Protein AF-A0A2L0EJ81-F1 (afdb_monomer_lite)

Secondary structure (DSSP, 8-state):
----PPPPP-PPPP---PPP------------------HHHHHHHHHHHHHHHHHHHHHHHHHHHHHHHSPPPPPPPHHHHHHHHHHTS---SPP-EEEE-TTS-EEEE-HHHHHHHHHHHTT-HHHHHHHHHHHT--SHHHHHHHHHHHHHHSS-SSGGGHHHHHHHHHHHHHHHTTS-TTSHHHHHHHHHHHHHHHHHS--SSPPTTSPPPPHHHHHTHHHHHHHHHHHHHHHHHHHHHHHHHHHHHHHHHHHHHHHHHHHHHHH--

Sequence (269 aa):
MSSREPSGEPASRPSEPADAPASVSGRGAAPGPAARRGPRARTLAALVALTLSLGAVAGVAAQRYIAVHLRAPPKVPACVRGARVTLRKPVTASGSEPRQTVSGETVYLTPGEDLAVACAFQVDERLARHLAGALAEHEPARRAARLLEIVRDHIPADPAHDRTAAAAYMMAAAAMRPLPVEVPGVSAAAEELEQRHACRFGTRRVCPTRPPPPPIVWIAGVPAALSALSLVWIGLAAGAARYGRWRASRRRRSRGALEDRGARAARLS

pLDDT: mean 86.4, std 14.86, range [45.34, 98.38]

Structure (mmCIF, N/CA/C/O backbone):
data_AF-A0A2L0EJ81-F1
#
_entry.id   AF-A0A2L0EJ81-F1
#
loop_
_atom_site.group_PDB
_atom_site.id
_atom_site.type_symbol
_atom_site.label_atom_id
_atom_site.label_alt_id
_atom_site.label_comp_id
_atom_site.label_asym_id
_atom_site.label_entity_id
_atom_site.label_seq_id
_atom_site.pdbx_PDB_ins_code
_atom_site.Cartn_x
_atom_site.Cartn_y
_atom_site.Cartn_z
_atom_site.occupancy
_atom_site.B_iso_or_equiv
_atom_site.auth_seq_id
_atom_site.auth_comp_id
_atom_site.auth_asym_id
_atom_site.auth_atom_id
_atom_site.pdbx_PDB_model_num
ATOM 1 N N . MET A 1 1 ? -42.172 -10.226 -6.022 1.00 47.94 1 MET A N 1
ATOM 2 C CA . MET A 1 1 ? -41.635 -11.244 -6.947 1.00 47.94 1 MET A CA 1
ATOM 3 C C . MET A 1 1 ? -41.680 -10.645 -8.339 1.00 47.94 1 MET A C 1
ATOM 5 O O . MET A 1 1 ? -42.762 -10.480 -8.877 1.00 47.94 1 MET A O 1
ATOM 9 N N . SER A 1 2 ? -40.540 -10.168 -8.835 1.00 54.00 2 SER A N 1
ATOM 10 C CA . SER A 1 2 ? -40.429 -9.520 -10.143 1.00 54.00 2 SER A CA 1
ATOM 11 C C . SER A 1 2 ? -39.191 -10.090 -10.814 1.00 54.00 2 SER A C 1
ATOM 13 O O . SER A 1 2 ? -38.061 -9.783 -10.433 1.00 54.00 2 SER A O 1
ATOM 15 N N . SER A 1 3 ? -39.446 -11.030 -11.715 1.00 54.00 3 SER A N 1
ATOM 16 C CA . SER A 1 3 ? -38.463 -11.712 -12.538 1.00 54.00 3 SER A CA 1
ATOM 17 C C . SER A 1 3 ? -37.883 -10.711 -13.530 1.00 54.00 3 SER A C 1
ATOM 19 O O . SER A 1 3 ? -38.589 -10.237 -14.417 1.00 54.00 3 SER A O 1
ATOM 21 N N . ARG A 1 4 ? -36.603 -10.371 -13.377 1.00 50.78 4 ARG A N 1
ATOM 22 C CA . ARG A 1 4 ? -35.824 -9.749 -14.448 1.00 50.78 4 ARG A CA 1
ATOM 23 C C . ARG A 1 4 ? -34.801 -10.756 -14.935 1.00 50.78 4 ARG A C 1
ATOM 25 O O . ARG A 1 4 ? -33.904 -11.151 -14.196 1.00 50.78 4 ARG A O 1
ATOM 32 N N . GLU A 1 5 ? -35.024 -11.178 -16.170 1.00 55.81 5 GLU A N 1
ATOM 33 C CA . GLU A 1 5 ? -34.139 -12.015 -16.963 1.00 55.81 5 GLU A CA 1
ATOM 34 C C . GLU A 1 5 ? -32.764 -11.357 -17.186 1.00 55.81 5 GLU A C 1
ATOM 36 O O . GLU A 1 5 ? -32.640 -10.126 -17.116 1.00 55.81 5 GLU A O 1
ATOM 41 N N . PRO A 1 6 ? -31.724 -12.167 -17.455 1.00 60.91 6 PRO A N 1
ATOM 42 C CA . PRO A 1 6 ? -30.359 -11.703 -17.638 1.00 60.91 6 PRO A CA 1
ATOM 43 C C . PRO A 1 6 ? -30.180 -11.122 -19.043 1.00 60.91 6 PRO A C 1
ATOM 45 O O . PRO A 1 6 ? -30.389 -11.794 -20.051 1.00 60.91 6 PRO A O 1
ATOM 48 N N . SER A 1 7 ? -29.769 -9.856 -19.103 1.00 62.81 7 SER A N 1
ATOM 49 C CA . SER A 1 7 ? -29.423 -9.181 -20.351 1.00 62.81 7 SER A CA 1
ATOM 50 C C . SER A 1 7 ? -28.134 -9.773 -20.918 1.00 62.81 7 SER A C 1
ATOM 52 O O . SER A 1 7 ? -27.107 -9.800 -20.242 1.00 62.81 7 SER A O 1
ATOM 54 N N . GLY A 1 8 ? -28.236 -10.235 -22.163 1.00 54.38 8 GLY A N 1
ATOM 55 C CA . GLY A 1 8 ? -27.242 -11.009 -22.891 1.00 54.38 8 GLY A CA 1
ATOM 56 C C . GLY A 1 8 ? -25.852 -10.383 -22.993 1.00 54.38 8 GLY A C 1
ATOM 57 O O . GLY A 1 8 ? -25.668 -9.188 -23.222 1.00 54.38 8 GLY A O 1
ATOM 58 N N . GLU A 1 9 ? -24.888 -11.281 -22.861 1.00 59.81 9 GLU A N 1
ATOM 59 C CA . GLU A 1 9 ? -23.470 -11.152 -23.153 1.00 59.81 9 GLU A CA 1
ATOM 60 C C . GLU A 1 9 ? -23.253 -10.937 -24.665 1.00 59.81 9 GLU A C 1
ATOM 62 O O . GLU A 1 9 ? -23.763 -11.722 -25.471 1.00 59.81 9 GLU A O 1
ATOM 67 N N . PRO A 1 10 ? -22.531 -9.891 -25.108 1.00 60.19 10 PRO A N 1
ATOM 68 C CA . PRO A 1 10 ? -22.206 -9.752 -26.518 1.00 60.19 10 PRO A CA 1
ATOM 69 C C . PRO A 1 10 ? -21.140 -10.780 -26.910 1.00 60.19 10 PRO A C 1
ATOM 71 O O . PRO A 1 10 ? -19.983 -10.711 -26.491 1.00 60.19 10 PRO A O 1
ATOM 74 N N . ALA A 1 11 ? -21.560 -11.726 -27.751 1.00 55.41 11 ALA A N 1
ATOM 75 C CA . ALA A 1 11 ? -20.711 -12.702 -28.412 1.00 55.41 11 ALA A CA 1
ATOM 76 C C . ALA A 1 11 ? -19.516 -12.028 -29.105 1.00 55.41 11 ALA A C 1
ATOM 78 O O . ALA A 1 11 ? -19.650 -11.074 -29.877 1.00 55.41 11 ALA A O 1
ATOM 79 N N . SER A 1 12 ? -18.335 -12.569 -28.821 1.00 51.81 12 SER A N 1
ATOM 80 C CA . SER A 1 12 ? -17.076 -12.196 -29.453 1.00 51.81 12 SER A CA 1
ATOM 81 C C . SER A 1 12 ? -17.144 -12.523 -30.945 1.00 51.81 12 SER A C 1
ATOM 83 O O . SER A 1 12 ? -17.301 -13.683 -31.323 1.00 51.81 12 SER A O 1
ATOM 85 N N . ARG A 1 13 ? -17.042 -11.501 -31.802 1.00 49.47 13 ARG A N 1
ATOM 86 C CA . ARG A 1 13 ? -16.907 -11.693 -33.251 1.00 49.47 13 ARG A CA 1
ATOM 87 C C . ARG A 1 13 ? -15.576 -12.397 -33.550 1.00 49.47 13 ARG A C 1
ATOM 89 O O . ARG A 1 13 ? -14.542 -11.910 -33.091 1.00 49.47 13 ARG A O 1
ATOM 96 N N . PRO A 1 14 ? -15.572 -13.486 -34.335 1.00 56.91 14 PRO A N 1
ATOM 97 C CA . PRO A 1 14 ? -14.358 -14.015 -34.936 1.00 56.91 14 PRO A CA 1
ATOM 98 C C . PRO A 1 14 ? -13.812 -12.979 -35.920 1.00 56.91 14 PRO A C 1
ATOM 100 O O . PRO A 1 14 ? -14.522 -12.543 -36.825 1.00 56.91 14 PRO A O 1
ATOM 103 N N . SER A 1 15 ? -12.567 -12.559 -35.724 1.00 59.00 15 SER A N 1
ATOM 104 C CA . SER A 1 15 ? -11.857 -11.721 -36.685 1.00 59.00 15 SER A CA 1
ATOM 105 C C . SER A 1 15 ? -11.614 -12.523 -37.962 1.00 59.00 15 SER A C 1
ATOM 107 O O . SER A 1 15 ? -10.831 -13.470 -37.975 1.00 59.00 15 SER A O 1
ATOM 109 N N . GLU A 1 16 ? -12.325 -12.137 -39.012 1.00 54.28 16 GLU A N 1
ATOM 110 C CA . GLU A 1 16 ? -12.173 -12.599 -40.386 1.00 54.28 16 GLU A CA 1
ATOM 111 C C . GLU A 1 16 ? -10.734 -12.329 -40.876 1.00 54.28 16 GLU A C 1
ATOM 113 O O . GLU A 1 16 ? -10.218 -11.220 -40.680 1.00 54.28 16 GLU A O 1
ATOM 118 N N . PRO A 1 17 ? -10.038 -13.321 -41.460 1.00 54.00 17 PRO A N 1
ATOM 119 C CA . PRO A 1 17 ? -8.718 -13.113 -42.033 1.00 54.00 17 PRO A CA 1
ATOM 120 C C . PRO A 1 17 ? -8.862 -12.285 -43.312 1.00 54.00 17 PRO A C 1
ATOM 122 O O . PRO A 1 17 ? -9.394 -12.756 -44.309 1.00 54.00 17 PRO A O 1
ATOM 125 N N . ALA A 1 18 ? -8.392 -11.039 -43.265 1.00 55.75 18 ALA A N 1
ATOM 126 C CA . ALA A 1 18 ? -8.358 -10.166 -44.425 1.00 55.75 18 ALA A CA 1
ATOM 127 C C . ALA A 1 18 ? -7.520 -10.794 -45.548 1.00 55.75 18 ALA A C 1
ATOM 129 O O . ALA A 1 18 ? -6.336 -11.099 -45.367 1.00 55.75 18 ALA A O 1
ATOM 130 N N . ASP A 1 19 ? -8.170 -10.947 -46.697 1.00 47.69 19 ASP A N 1
ATOM 131 C CA . ASP A 1 19 ? -7.600 -11.381 -47.958 1.00 47.69 19 ASP A CA 1
ATOM 132 C C . ASP A 1 19 ? -6.319 -10.622 -48.310 1.00 47.69 19 ASP A C 1
ATOM 134 O O . ASP A 1 19 ? -6.227 -9.390 -48.279 1.00 47.69 19 ASP A O 1
ATOM 138 N N . ALA A 1 20 ? -5.315 -11.410 -48.674 1.00 51.41 20 ALA A N 1
ATOM 139 C CA . ALA A 1 20 ? -4.037 -10.950 -49.166 1.00 51.41 20 ALA A CA 1
ATOM 140 C C . ALA A 1 20 ? -4.178 -10.391 -50.594 1.00 51.41 20 ALA A C 1
ATOM 142 O O . ALA A 1 20 ? -4.553 -11.136 -51.502 1.00 51.41 20 ALA A O 1
ATOM 143 N N . PRO A 1 21 ? -3.769 -9.140 -50.871 1.00 55.12 21 PRO A N 1
ATOM 144 C CA . PRO A 1 21 ? -3.442 -8.759 -52.231 1.00 55.12 21 PRO A CA 1
ATOM 145 C C . PRO A 1 21 ? -2.089 -9.373 -52.604 1.00 55.12 21 PRO A C 1
ATOM 147 O O . PRO A 1 21 ? -1.020 -8.926 -52.176 1.00 55.12 21 PRO A O 1
ATOM 150 N N . ALA A 1 22 ? -2.152 -10.401 -53.448 1.00 52.94 22 ALA A N 1
ATOM 151 C CA . ALA A 1 22 ? -1.033 -10.866 -54.246 1.00 52.94 22 ALA A CA 1
ATOM 152 C C . ALA A 1 22 ? -0.522 -9.707 -55.121 1.00 52.94 22 ALA A C 1
ATOM 154 O O . ALA A 1 22 ? -1.088 -9.399 -56.166 1.00 52.94 22 ALA A O 1
ATOM 155 N N . SER A 1 23 ? 0.569 -9.063 -54.701 1.00 47.00 23 SER A N 1
ATOM 156 C CA . SER A 1 23 ? 1.394 -8.242 -55.587 1.00 47.00 23 SER A CA 1
ATOM 157 C C . SER A 1 23 ? 2.781 -8.863 -55.687 1.00 47.00 23 SER A C 1
ATOM 159 O O . SER A 1 23 ? 3.718 -8.586 -54.941 1.00 47.00 23 SER A O 1
ATOM 161 N N . VAL A 1 24 ? 2.879 -9.777 -56.649 1.00 52.03 24 VAL A N 1
ATOM 162 C CA . VAL A 1 24 ? 4.135 -10.243 -57.220 1.00 52.03 24 VAL A CA 1
ATOM 163 C C . VAL A 1 24 ? 4.773 -9.043 -57.914 1.00 52.03 24 VAL A C 1
ATOM 165 O O . VAL A 1 24 ? 4.412 -8.669 -59.025 1.00 52.03 24 VAL A O 1
ATOM 168 N N . SER A 1 25 ? 5.724 -8.406 -57.241 1.00 47.88 25 SER A N 1
ATOM 169 C CA . SER A 1 25 ? 6.690 -7.526 -57.888 1.00 47.88 25 SER A CA 1
ATOM 170 C C . SER A 1 25 ? 8.068 -7.874 -57.352 1.00 47.88 25 SER A C 1
ATOM 172 O O . SER A 1 25 ? 8.577 -7.301 -56.389 1.00 47.88 25 SER A O 1
ATOM 174 N N . GLY A 1 26 ? 8.646 -8.899 -57.978 1.00 51.94 26 GLY A N 1
ATOM 175 C CA . GLY A 1 26 ? 10.034 -9.284 -57.811 1.00 51.94 26 GLY A CA 1
ATOM 176 C C . GLY A 1 26 ? 10.951 -8.152 -58.259 1.00 51.94 26 GLY A C 1
ATOM 177 O O . GLY A 1 26 ? 11.383 -8.099 -59.404 1.00 51.94 26 GLY A O 1
ATOM 178 N N . ARG A 1 27 ? 11.297 -7.261 -57.333 1.00 46.75 27 ARG A N 1
ATOM 179 C CA . ARG A 1 27 ? 12.614 -6.631 -57.342 1.00 46.75 27 ARG A CA 1
ATOM 180 C C . ARG A 1 27 ? 13.481 -7.469 -56.434 1.00 46.75 27 ARG A C 1
ATOM 182 O O . ARG A 1 27 ? 13.374 -7.373 -55.215 1.00 46.75 27 ARG A O 1
ATOM 189 N N . GLY A 1 28 ? 14.310 -8.308 -57.051 1.00 45.34 28 GLY A N 1
ATOM 190 C CA . GLY A 1 28 ? 15.422 -8.947 -56.371 1.00 45.34 28 GLY A CA 1
ATOM 191 C C . GLY A 1 28 ? 16.202 -7.869 -55.634 1.00 45.34 28 GLY A C 1
ATOM 192 O O . GLY A 1 28 ? 16.904 -7.065 -56.249 1.00 45.34 28 GLY A O 1
ATOM 193 N N . ALA A 1 29 ? 16.023 -7.817 -54.316 1.00 46.00 29 ALA A N 1
ATOM 194 C CA . ALA A 1 29 ? 16.926 -7.115 -53.438 1.00 46.00 29 ALA A CA 1
ATOM 195 C C . ALA A 1 29 ? 18.253 -7.850 -53.589 1.00 46.00 29 ALA A C 1
ATOM 197 O O . ALA A 1 29 ? 18.467 -8.899 -52.981 1.00 46.00 29 ALA A O 1
ATOM 198 N N . ALA A 1 30 ? 19.102 -7.335 -54.482 1.00 47.28 30 ALA A N 1
ATOM 199 C CA . ALA A 1 30 ? 20.495 -7.720 -54.551 1.00 47.28 30 ALA A CA 1
ATOM 200 C C . ALA A 1 30 ? 21.000 -7.777 -53.103 1.00 47.28 30 ALA A C 1
ATOM 202 O O . ALA A 1 30 ? 20.753 -6.811 -52.368 1.00 47.28 30 ALA A O 1
ATOM 203 N N . PRO A 1 31 ? 21.606 -8.892 -52.654 1.00 47.78 31 PRO A N 1
ATOM 204 C CA . PRO A 1 31 ? 22.123 -8.991 -51.302 1.00 47.78 31 PRO A CA 1
ATOM 205 C C . PRO A 1 31 ? 23.084 -7.823 -51.124 1.00 47.78 31 PRO A C 1
ATOM 207 O O . PRO A 1 31 ? 24.170 -7.798 -51.706 1.00 47.78 31 PRO A O 1
ATOM 210 N N . GLY A 1 32 ? 22.626 -6.802 -50.390 1.00 46.12 32 GLY A N 1
ATOM 211 C CA . GLY A 1 32 ? 23.436 -5.638 -50.076 1.00 46.12 32 GLY A CA 1
ATOM 212 C C . GLY A 1 32 ? 24.750 -6.155 -49.508 1.00 46.12 32 GLY A C 1
ATOM 213 O O . GLY A 1 32 ? 24.719 -7.176 -48.811 1.00 46.12 32 GLY A O 1
ATOM 214 N N . PRO A 1 33 ? 25.892 -5.527 -49.841 1.00 45.44 33 PRO A N 1
ATOM 215 C CA . PRO A 1 33 ? 27.205 -6.044 -49.493 1.00 45.44 33 PRO A CA 1
ATOM 216 C C . PRO A 1 33 ? 27.165 -6.438 -48.027 1.00 45.44 33 PRO A C 1
ATOM 218 O O . PRO A 1 33 ? 26.944 -5.582 -47.167 1.00 45.44 33 PRO A O 1
ATOM 221 N N . ALA A 1 34 ? 27.274 -7.744 -47.765 1.00 48.72 34 ALA A N 1
ATOM 222 C CA . ALA A 1 34 ? 27.337 -8.289 -46.427 1.00 48.72 34 ALA A CA 1
ATOM 223 C C . ALA A 1 34 ? 28.604 -7.697 -45.824 1.00 48.72 34 ALA A C 1
ATOM 225 O O . ALA A 1 34 ? 29.699 -8.232 -45.997 1.00 48.72 34 ALA A O 1
ATOM 226 N N . ALA A 1 35 ? 28.464 -6.511 -45.226 1.00 53.66 35 ALA A N 1
ATOM 227 C CA . ALA A 1 35 ? 29.544 -5.773 -44.624 1.00 53.66 35 ALA A CA 1
ATOM 228 C C . ALA A 1 35 ? 30.102 -6.727 -43.587 1.00 53.66 35 ALA A C 1
ATOM 230 O O . ALA A 1 35 ? 29.445 -6.994 -42.576 1.00 53.66 35 ALA A O 1
ATOM 231 N N . ARG A 1 36 ? 31.251 -7.337 -43.906 1.00 56.88 36 ARG A N 1
ATOM 232 C CA . ARG A 1 36 ? 31.940 -8.282 -43.038 1.00 56.88 36 ARG A CA 1
ATOM 233 C C . ARG A 1 36 ? 32.152 -7.538 -41.731 1.00 56.88 36 ARG A C 1
ATOM 235 O O . ARG A 1 36 ? 33.054 -6.713 -41.621 1.00 56.88 36 ARG A O 1
ATOM 242 N N . ARG A 1 37 ? 31.257 -7.764 -40.765 1.00 58.12 37 ARG A N 1
ATOM 243 C CA . ARG A 1 37 ? 31.363 -7.219 -39.417 1.00 58.12 37 ARG A CA 1
ATOM 244 C C . ARG A 1 37 ? 32.683 -7.751 -38.895 1.00 58.12 37 ARG A C 1
ATOM 246 O O . ARG A 1 37 ? 32.790 -8.944 -38.612 1.00 58.12 37 ARG A O 1
ATOM 253 N N . GLY A 1 38 ? 33.692 -6.881 -38.869 1.00 78.69 38 GLY A N 1
ATOM 254 C CA . GLY A 1 38 ? 35.020 -7.233 -38.390 1.00 78.69 38 GLY A CA 1
ATOM 255 C C . GLY A 1 38 ? 34.939 -7.812 -36.975 1.00 78.69 38 GLY A C 1
ATOM 256 O O . GLY A 1 38 ? 33.936 -7.605 -36.283 1.00 78.69 38 GLY A O 1
ATOM 257 N N . PRO A 1 39 ? 35.982 -8.514 -36.509 1.00 83.00 39 PRO A N 1
ATOM 258 C CA . PRO A 1 39 ? 35.984 -9.174 -35.201 1.00 83.00 39 PRO A CA 1
ATOM 259 C C . PRO A 1 39 ? 35.554 -8.232 -34.063 1.00 83.00 39 PRO A C 1
ATOM 261 O O . PRO A 1 39 ? 34.791 -8.636 -33.192 1.00 83.00 39 PRO A O 1
ATOM 264 N N . ARG A 1 40 ? 35.906 -6.940 -34.150 1.00 83.12 40 ARG A N 1
ATOM 265 C CA . ARG A 1 40 ? 35.492 -5.882 -33.207 1.00 83.12 40 ARG A CA 1
ATOM 266 C C . ARG A 1 40 ? 33.976 -5.660 -33.116 1.00 83.12 40 ARG A C 1
ATOM 268 O O . ARG A 1 40 ? 33.458 -5.378 -32.045 1.00 83.12 40 ARG A O 1
ATOM 275 N N . ALA A 1 41 ? 33.249 -5.770 -34.225 1.00 82.50 41 ALA A N 1
ATOM 276 C CA . ALA A 1 41 ? 31.795 -5.610 -34.218 1.00 82.50 41 ALA A CA 1
ATOM 277 C C . ALA A 1 41 ? 31.099 -6.831 -33.597 1.00 82.50 41 ALA A C 1
ATOM 279 O O . ALA A 1 41 ? 30.065 -6.680 -32.950 1.00 82.50 41 ALA A O 1
ATOM 280 N N . ARG A 1 42 ? 31.675 -8.031 -33.762 1.00 85.44 42 ARG A N 1
ATOM 281 C CA . ARG A 1 42 ? 31.179 -9.254 -33.113 1.00 85.44 42 ARG A CA 1
ATOM 282 C C . ARG A 1 42 ? 31.427 -9.228 -31.606 1.00 85.44 42 ARG A C 1
ATOM 284 O O . ARG A 1 42 ? 30.509 -9.538 -30.857 1.00 85.44 42 ARG A O 1
ATOM 291 N N . THR A 1 43 ? 32.613 -8.806 -31.162 1.00 86.25 43 THR A N 1
ATOM 292 C CA . THR A 1 43 ? 32.916 -8.681 -29.726 1.00 86.25 43 THR A CA 1
ATOM 293 C C . THR A 1 43 ? 32.049 -7.624 -29.047 1.00 86.25 43 THR A C 1
ATOM 295 O O . THR A 1 43 ? 31.490 -7.897 -27.991 1.00 86.25 43 THR A O 1
ATOM 298 N N . LEU A 1 44 ? 31.848 -6.456 -29.670 1.00 84.75 44 LEU A N 1
ATOM 299 C CA . LEU A 1 44 ? 30.927 -5.437 -29.151 1.00 84.75 44 LEU A CA 1
ATOM 300 C C . LEU A 1 44 ? 29.488 -5.955 -29.058 1.00 84.75 44 LEU A C 1
ATOM 302 O O . LEU A 1 44 ? 28.834 -5.752 -28.039 1.00 84.75 44 LEU A O 1
ATOM 306 N N . ALA A 1 45 ? 29.000 -6.654 -30.087 1.00 86.19 45 ALA A N 1
ATOM 307 C CA . ALA A 1 45 ? 27.666 -7.248 -30.053 1.00 86.19 45 ALA A CA 1
ATOM 308 C C . ALA A 1 45 ? 27.528 -8.293 -28.932 1.00 86.19 45 ALA A C 1
ATOM 310 O O . ALA A 1 45 ? 26.514 -8.304 -28.239 1.00 86.19 45 ALA A O 1
ATOM 311 N N . ALA A 1 46 ? 28.551 -9.126 -28.716 1.00 87.44 46 ALA A N 1
ATOM 312 C CA . ALA A 1 46 ? 28.566 -10.108 -27.634 1.00 87.44 46 ALA A CA 1
ATOM 313 C C . ALA A 1 46 ? 28.550 -9.444 -26.246 1.00 87.44 46 ALA A C 1
ATOM 315 O O . ALA A 1 46 ? 27.785 -9.865 -25.383 1.00 87.44 46 ALA A O 1
ATOM 316 N N . LEU A 1 47 ? 29.326 -8.373 -26.043 1.00 86.12 47 LEU A N 1
ATOM 317 C CA . LEU A 1 47 ? 29.320 -7.614 -24.787 1.00 86.12 47 LEU A CA 1
ATOM 318 C C . LEU A 1 47 ? 27.959 -6.966 -24.516 1.00 86.12 47 LEU A C 1
ATOM 320 O O . LEU A 1 47 ? 27.473 -7.027 -23.392 1.00 86.12 47 LEU A O 1
ATOM 324 N N . VAL A 1 48 ? 27.318 -6.393 -25.538 1.00 85.56 48 VAL A N 1
ATOM 325 C CA . VAL A 1 48 ? 25.966 -5.825 -25.406 1.00 85.56 48 VAL A CA 1
ATOM 326 C C . VAL A 1 48 ? 24.936 -6.911 -25.090 1.00 85.56 48 VAL A C 1
ATOM 328 O O . VAL A 1 48 ? 24.082 -6.719 -24.230 1.00 85.56 48 VAL A O 1
ATOM 331 N N . ALA A 1 49 ? 25.013 -8.070 -25.745 1.00 89.00 49 ALA A N 1
ATOM 332 C CA . ALA A 1 49 ? 24.126 -9.188 -25.438 1.00 89.00 49 ALA A CA 1
ATOM 333 C C . ALA A 1 49 ? 24.318 -9.676 -23.990 1.00 89.00 49 ALA A C 1
ATOM 335 O O . ALA A 1 49 ? 23.338 -9.908 -23.282 1.00 89.00 49 ALA A O 1
ATOM 336 N N . LEU A 1 50 ? 25.568 -9.756 -23.523 1.00 87.06 50 LEU A N 1
ATOM 337 C CA . LEU A 1 50 ? 25.887 -10.137 -22.151 1.00 87.06 50 LEU A CA 1
ATOM 338 C C . LEU A 1 50 ? 25.321 -9.130 -21.140 1.00 87.06 50 LEU A C 1
ATOM 340 O O . LEU A 1 50 ? 24.643 -9.540 -20.200 1.00 87.06 50 LEU A O 1
ATOM 344 N N . THR A 1 51 ? 25.527 -7.825 -21.344 1.00 83.81 51 THR A N 1
ATOM 345 C CA . THR A 1 51 ? 25.009 -6.792 -20.429 1.00 83.81 51 THR A CA 1
ATOM 346 C C . THR A 1 51 ? 23.485 -6.773 -20.392 1.00 83.81 51 THR A C 1
ATOM 348 O O . THR A 1 51 ? 22.911 -6.651 -19.310 1.00 83.81 51 THR A O 1
ATOM 351 N N . LEU A 1 52 ? 22.819 -6.968 -21.534 1.00 87.38 52 LEU A N 1
ATOM 352 C CA . LEU A 1 52 ? 21.362 -7.098 -21.594 1.00 87.38 52 LEU A CA 1
ATOM 353 C C . LEU A 1 52 ? 20.864 -8.343 -20.857 1.00 87.38 52 LEU A C 1
ATOM 355 O O . LEU A 1 52 ? 19.889 -8.257 -20.113 1.00 87.38 52 LEU A O 1
ATOM 359 N N . SER A 1 53 ? 21.538 -9.484 -21.020 1.00 88.00 53 SER A N 1
ATOM 360 C CA . SER A 1 53 ? 21.143 -10.725 -20.347 1.00 88.00 53 SER A CA 1
ATOM 361 C C . SER A 1 53 ? 21.296 -10.629 -18.823 1.00 88.00 53 SER A C 1
ATOM 363 O O . SER A 1 53 ? 20.360 -10.950 -18.090 1.00 88.00 53 SER A O 1
ATOM 365 N N . LEU A 1 54 ? 22.415 -10.081 -18.336 1.00 86.88 54 LEU A N 1
ATOM 366 C CA . LEU A 1 54 ? 22.636 -9.804 -16.915 1.00 86.88 54 LEU A CA 1
ATOM 367 C C . LEU A 1 54 ? 21.625 -8.788 -16.368 1.00 86.88 54 LEU A C 1
ATOM 369 O O . LEU A 1 54 ? 21.073 -8.990 -15.286 1.00 86.88 54 LEU A O 1
ATOM 373 N N . GLY A 1 55 ? 21.333 -7.734 -17.135 1.00 85.75 55 GLY A N 1
ATOM 374 C CA . GLY A 1 55 ? 20.308 -6.753 -16.790 1.00 85.75 55 GLY A CA 1
ATOM 375 C C . GLY A 1 55 ? 18.914 -7.373 -16.666 1.00 85.75 55 GLY A C 1
ATOM 376 O O . GLY A 1 55 ? 18.192 -7.057 -15.723 1.00 85.75 55 GLY A O 1
ATOM 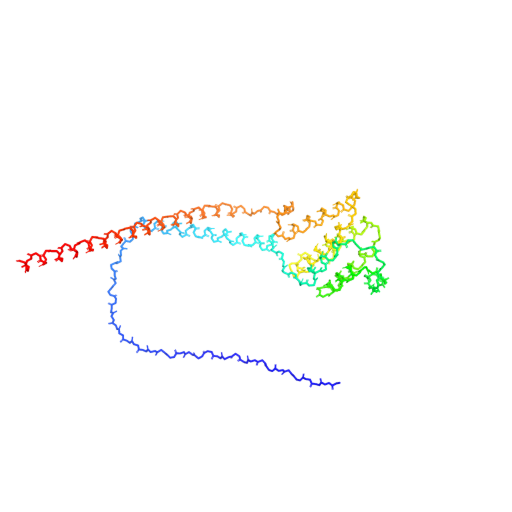377 N N . ALA A 1 56 ? 18.548 -8.300 -17.556 1.00 89.81 56 ALA A N 1
ATOM 378 C CA . ALA A 1 56 ? 17.268 -9.005 -17.498 1.00 89.81 56 ALA A CA 1
ATOM 379 C C . ALA A 1 56 ? 17.154 -9.887 -16.245 1.00 89.81 56 ALA A C 1
ATOM 381 O O . ALA A 1 56 ? 16.142 -9.829 -15.546 1.00 89.81 56 ALA A O 1
ATOM 382 N N . VAL A 1 57 ? 18.202 -10.648 -15.907 1.00 91.00 57 VAL A N 1
ATOM 383 C CA . VAL A 1 57 ? 18.227 -11.482 -14.691 1.00 91.00 57 VAL A CA 1
ATOM 384 C C . VAL A 1 57 ? 18.117 -10.619 -13.430 1.00 91.00 57 VAL A C 1
ATOM 386 O O . VAL A 1 57 ? 17.294 -10.906 -12.557 1.00 91.00 57 VAL A O 1
ATOM 389 N N . ALA A 1 58 ? 18.891 -9.531 -13.350 1.00 89.19 58 ALA A N 1
ATOM 390 C CA . ALA A 1 58 ? 18.812 -8.577 -12.246 1.00 89.19 58 ALA A CA 1
ATOM 391 C C . ALA A 1 58 ? 17.422 -7.931 -12.149 1.00 89.19 58 ALA A C 1
ATOM 393 O O . ALA A 1 58 ? 16.874 -7.812 -11.054 1.00 89.19 58 ALA A O 1
ATOM 394 N N . GLY A 1 59 ? 16.829 -7.566 -13.288 1.00 90.31 59 GLY A N 1
ATOM 395 C CA . GLY A 1 59 ? 15.487 -6.996 -13.374 1.00 90.31 59 GLY A CA 1
ATOM 396 C C . GLY A 1 59 ? 14.411 -7.945 -12.850 1.00 90.31 59 GLY A C 1
ATOM 397 O O . GLY A 1 59 ? 13.599 -7.543 -12.021 1.00 90.31 59 GLY A O 1
ATOM 398 N N . VAL A 1 60 ? 14.441 -9.221 -13.249 1.00 93.19 60 VAL A N 1
ATOM 399 C CA . VAL A 1 60 ? 13.499 -10.241 -12.753 1.00 93.19 60 VAL A CA 1
ATOM 400 C C . VAL A 1 60 ? 13.674 -10.469 -11.250 1.00 93.19 60 VAL A C 1
ATOM 402 O O . VAL A 1 60 ? 12.683 -10.539 -10.519 1.00 93.19 60 VAL A O 1
ATOM 405 N N . ALA A 1 61 ? 14.916 -10.548 -10.762 1.00 92.06 61 ALA A N 1
ATOM 406 C CA . ALA A 1 61 ? 15.193 -10.689 -9.333 1.00 92.06 61 ALA A CA 1
ATOM 407 C C . ALA A 1 61 ? 14.678 -9.482 -8.529 1.00 92.06 61 ALA A C 1
ATOM 409 O O . ALA A 1 61 ? 14.014 -9.660 -7.506 1.00 92.06 61 ALA A O 1
ATOM 410 N N . ALA A 1 62 ? 14.916 -8.261 -9.019 1.00 90.69 62 ALA A N 1
ATOM 411 C CA . ALA A 1 62 ? 14.404 -7.034 -8.419 1.00 90.69 62 ALA A CA 1
ATOM 412 C C . ALA A 1 62 ? 12.871 -6.990 -8.433 1.00 90.69 62 ALA A C 1
ATOM 414 O O . ALA A 1 62 ? 12.261 -6.652 -7.423 1.00 90.69 62 ALA A O 1
ATOM 415 N N . GLN A 1 63 ? 12.233 -7.380 -9.538 1.00 92.94 63 GLN A N 1
ATOM 416 C CA . GLN A 1 63 ? 10.777 -7.400 -9.656 1.00 92.94 63 GLN A CA 1
ATOM 417 C C . GLN A 1 63 ? 10.143 -8.391 -8.676 1.00 92.94 63 GLN A C 1
ATOM 419 O O . GLN A 1 63 ? 9.170 -8.042 -8.012 1.00 92.94 63 GLN A O 1
ATOM 424 N N . ARG A 1 64 ? 10.710 -9.596 -8.531 1.00 93.06 64 ARG A N 1
ATOM 425 C CA . ARG A 1 64 ? 10.261 -10.577 -7.528 1.00 93.06 64 ARG A CA 1
ATOM 426 C C . ARG A 1 64 ? 10.423 -10.035 -6.112 1.00 93.06 64 ARG A C 1
ATOM 428 O O . ARG A 1 64 ? 9.491 -10.119 -5.318 1.00 93.06 64 ARG A O 1
ATOM 435 N N . TYR A 1 65 ? 11.570 -9.426 -5.818 1.00 91.94 65 TYR A N 1
ATOM 436 C CA . TYR A 1 65 ? 11.814 -8.800 -4.522 1.00 91.94 65 TYR A CA 1
ATOM 437 C C . TYR A 1 65 ? 10.798 -7.684 -4.229 1.00 91.94 65 TYR A C 1
ATOM 439 O O . TYR A 1 65 ? 10.213 -7.656 -3.149 1.00 91.94 65 TYR A O 1
ATOM 447 N N . I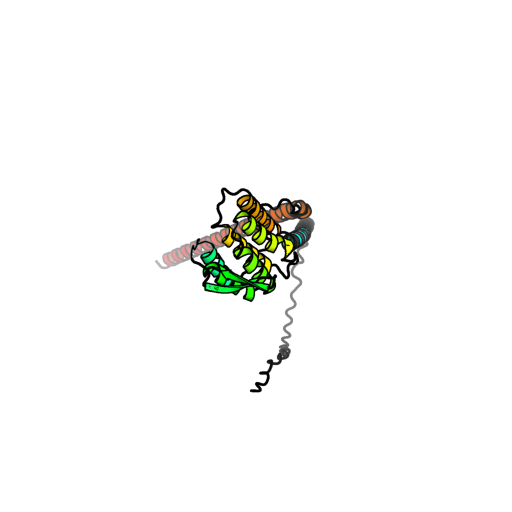LE A 1 66 ? 10.530 -6.801 -5.196 1.00 91.56 66 ILE A N 1
ATOM 448 C CA . ILE A 1 66 ? 9.553 -5.715 -5.051 1.00 91.56 66 ILE A CA 1
ATOM 449 C C . ILE A 1 66 ? 8.139 -6.272 -4.858 1.00 91.56 66 ILE A C 1
ATOM 451 O O . ILE A 1 66 ? 7.428 -5.825 -3.961 1.00 91.56 66 ILE A O 1
ATOM 455 N N . ALA A 1 67 ? 7.747 -7.270 -5.653 1.00 90.06 67 ALA A N 1
ATOM 456 C CA . ALA A 1 67 ? 6.424 -7.882 -5.589 1.00 90.06 67 ALA A CA 1
ATOM 457 C C . ALA A 1 67 ? 6.137 -8.536 -4.229 1.00 90.06 67 ALA A C 1
ATOM 459 O O . ALA A 1 67 ? 4.998 -8.511 -3.770 1.00 90.06 67 ALA A O 1
ATOM 460 N N . VAL A 1 68 ? 7.159 -9.087 -3.570 1.00 90.00 68 VAL A N 1
ATOM 461 C CA . VAL A 1 68 ? 7.010 -9.731 -2.258 1.00 90.00 68 VAL A CA 1
ATOM 462 C C . VAL A 1 68 ? 7.172 -8.722 -1.116 1.00 90.00 68 VAL A C 1
ATOM 464 O O . VAL A 1 68 ? 6.330 -8.656 -0.218 1.00 90.00 68 VAL A O 1
ATOM 467 N N . HIS A 1 69 ? 8.231 -7.908 -1.146 1.00 91.44 69 HIS A N 1
ATOM 468 C CA . HIS A 1 69 ? 8.674 -7.120 0.009 1.00 91.44 69 HIS A CA 1
ATOM 469 C C . HIS A 1 69 ? 8.379 -5.621 -0.079 1.00 91.44 69 HIS A C 1
ATOM 471 O O . HIS A 1 69 ? 8.337 -4.967 0.963 1.00 91.44 69 HIS A O 1
ATOM 477 N N . LEU A 1 70 ? 8.182 -5.060 -1.276 1.00 91.56 70 LEU A N 1
ATOM 478 C CA . LEU A 1 70 ? 7.961 -3.623 -1.506 1.00 91.56 70 LEU A CA 1
ATOM 479 C C . LEU A 1 70 ? 6.624 -3.363 -2.207 1.00 91.56 70 LEU A C 1
ATOM 481 O O . LEU A 1 70 ? 6.526 -2.538 -3.116 1.00 91.56 70 LEU A O 1
ATOM 485 N N . ARG A 1 71 ? 5.576 -4.065 -1.771 1.00 92.94 71 ARG A N 1
ATOM 486 C CA . ARG A 1 71 ? 4.226 -3.906 -2.317 1.00 92.94 71 ARG A CA 1
ATOM 487 C C . ARG A 1 71 ? 3.739 -2.473 -2.133 1.00 92.94 71 ARG A C 1
ATOM 489 O O . ARG A 1 71 ? 3.784 -1.928 -1.028 1.00 92.94 71 ARG A O 1
ATOM 496 N N . ALA A 1 72 ? 3.271 -1.853 -3.211 1.00 93.75 72 ALA A N 1
ATOM 497 C CA . ALA A 1 72 ? 2.634 -0.548 -3.118 1.00 93.75 72 ALA A CA 1
ATOM 498 C C . ALA A 1 72 ? 1.312 -0.679 -2.337 1.00 93.75 72 ALA A C 1
ATOM 500 O O . ALA A 1 72 ? 0.578 -1.645 -2.558 1.00 93.75 72 ALA A O 1
ATOM 501 N N . PRO A 1 73 ? 0.979 0.271 -1.445 1.00 94.25 73 PRO A N 1
ATOM 502 C CA . PRO A 1 73 ? -0.302 0.241 -0.757 1.00 94.25 73 PRO A CA 1
ATOM 503 C C . PRO A 1 73 ? -1.439 0.370 -1.786 1.00 94.25 73 PRO A C 1
ATOM 505 O O . PRO A 1 73 ? -1.398 1.268 -2.637 1.00 94.25 73 PRO A O 1
ATOM 508 N N . PRO A 1 74 ? -2.458 -0.505 -1.744 1.00 96.31 74 PRO A N 1
ATOM 509 C CA . PRO A 1 74 ? -3.556 -0.450 -2.695 1.00 96.31 74 PRO A CA 1
ATOM 510 C C . PRO A 1 74 ? -4.396 0.815 -2.508 1.00 96.31 74 PRO A C 1
ATOM 512 O O . PRO A 1 74 ? -4.473 1.408 -1.429 1.00 96.31 74 PRO A O 1
ATOM 515 N N . LYS A 1 75 ? -5.096 1.215 -3.574 1.00 97.31 75 LYS A N 1
ATOM 516 C CA . LYS A 1 75 ? -6.078 2.300 -3.495 1.00 97.31 75 LYS A CA 1
ATOM 517 C C . LYS A 1 75 ? -7.247 1.863 -2.608 1.00 97.31 75 LYS A C 1
ATOM 519 O O . LYS A 1 75 ? -7.935 0.887 -2.916 1.00 97.31 75 LYS A O 1
ATOM 524 N N . VAL A 1 76 ? -7.488 2.616 -1.538 1.00 97.00 76 VAL A N 1
ATOM 525 C CA . VAL A 1 76 ? -8.652 2.428 -0.661 1.00 97.00 76 VAL A CA 1
ATOM 526 C C . VAL A 1 76 ? -9.880 3.205 -1.147 1.00 97.00 76 VAL A C 1
ATOM 528 O O . VAL A 1 76 ? -9.718 4.233 -1.825 1.00 97.00 76 VAL A O 1
ATOM 531 N N . PRO A 1 77 ? -11.098 2.761 -0.780 1.00 97.19 77 PRO A N 1
ATOM 532 C CA . PRO A 1 77 ? -12.332 3.481 -1.074 1.00 97.19 77 PRO A CA 1
ATOM 533 C C . PRO A 1 77 ? -12.330 4.914 -0.533 1.00 97.19 77 PRO A C 1
ATOM 535 O O . PRO A 1 77 ? -11.683 5.226 0.470 1.00 97.19 77 PRO A O 1
ATOM 538 N N . ALA A 1 78 ? -13.094 5.795 -1.184 1.00 98.00 78 ALA A N 1
ATOM 539 C CA . ALA A 1 78 ? -13.250 7.180 -0.744 1.00 98.00 78 ALA A CA 1
ATOM 540 C C . ALA A 1 78 ? -13.850 7.277 0.669 1.00 98.00 78 ALA A C 1
ATOM 542 O O . ALA A 1 78 ? -13.398 8.122 1.439 1.00 98.00 78 ALA A O 1
ATOM 543 N N . CYS A 1 79 ? -14.766 6.366 1.025 1.00 98.19 79 CYS A N 1
ATOM 544 C CA . CYS A 1 79 ? -15.362 6.261 2.361 1.00 98.19 79 CYS A CA 1
ATOM 545 C C . CYS A 1 79 ? -14.279 6.188 3.450 1.00 98.19 79 CYS A C 1
ATOM 547 O O . CYS A 1 79 ? -14.218 7.049 4.319 1.00 98.19 79 CYS A O 1
ATOM 549 N N . VAL A 1 80 ? -13.331 5.247 3.330 1.00 97.94 80 VAL A N 1
ATOM 550 C CA . VAL A 1 80 ? -12.221 5.073 4.288 1.00 97.94 80 VAL A CA 1
ATOM 551 C C . VAL A 1 80 ? -11.362 6.337 4.395 1.00 97.94 80 VAL A C 1
ATOM 553 O O . VAL A 1 80 ? -10.928 6.709 5.483 1.00 97.94 80 VAL A O 1
ATOM 556 N N . ARG A 1 81 ? -11.124 7.039 3.277 1.00 97.44 81 ARG A N 1
ATOM 557 C CA . ARG A 1 81 ? -10.389 8.315 3.302 1.00 97.44 81 ARG A CA 1
ATOM 558 C C . ARG A 1 81 ? -11.168 9.413 4.028 1.00 97.44 81 ARG A C 1
ATOM 560 O O . ARG A 1 81 ? -10.546 10.185 4.749 1.00 97.44 81 ARG A O 1
ATOM 567 N N . GLY A 1 82 ? -12.488 9.471 3.848 1.00 96.69 82 GLY A N 1
ATOM 568 C CA . GLY A 1 82 ? -13.377 10.383 4.571 1.00 96.69 82 GLY A CA 1
ATOM 569 C C . GLY A 1 82 ? -13.391 10.089 6.071 1.00 96.69 82 GLY A C 1
ATOM 570 O O . GLY A 1 82 ? -13.079 10.974 6.864 1.00 96.69 82 GLY A O 1
ATOM 571 N N . ALA A 1 83 ? -13.611 8.826 6.442 1.00 96.31 83 ALA A N 1
ATOM 572 C CA . ALA A 1 83 ? -13.564 8.348 7.824 1.00 96.31 83 ALA A CA 1
ATOM 573 C C . ALA A 1 83 ? -12.221 8.652 8.510 1.00 96.31 83 ALA A C 1
ATOM 575 O O . ALA A 1 83 ? -12.163 9.081 9.657 1.00 96.31 83 ALA A O 1
ATOM 576 N N . ARG A 1 84 ? -11.103 8.510 7.789 1.00 97.12 84 ARG A N 1
ATOM 577 C CA . ARG A 1 84 ? -9.776 8.885 8.298 1.00 97.12 84 ARG A CA 1
ATOM 578 C C . ARG A 1 84 ? -9.702 10.361 8.700 1.00 97.12 84 ARG A C 1
ATOM 580 O O . ARG A 1 84 ? -8.979 10.698 9.631 1.00 97.12 84 ARG A O 1
ATOM 587 N N . VAL A 1 85 ? -10.366 11.257 7.971 1.00 96.75 85 VAL A N 1
ATOM 588 C CA . VAL A 1 85 ? -10.362 12.695 8.281 1.00 96.75 85 VAL A CA 1
ATOM 589 C C . VAL A 1 85 ? -11.241 12.989 9.495 1.00 96.75 85 VAL A C 1
ATOM 591 O O . VAL A 1 85 ? -10.838 13.796 10.331 1.00 96.75 85 VAL A O 1
ATOM 594 N N . THR A 1 86 ? -12.394 12.328 9.619 1.00 94.75 86 THR A N 1
ATOM 595 C CA . THR A 1 86 ? -13.309 12.511 10.756 1.00 94.75 86 THR A CA 1
ATOM 596 C C . THR A 1 86 ? -12.727 11.955 12.054 1.00 94.75 86 THR A C 1
ATOM 598 O O . THR A 1 86 ? -12.720 12.674 13.046 1.00 94.75 86 THR A O 1
ATOM 601 N N . LEU A 1 87 ? -12.126 10.759 12.030 1.00 95.31 87 LEU A N 1
ATOM 602 C CA . LEU A 1 87 ? -11.487 10.118 13.193 1.00 95.31 87 LEU A CA 1
ATOM 603 C C . LEU A 1 87 ? -10.350 10.935 13.823 1.00 95.31 87 LEU A C 1
ATOM 605 O O . LEU A 1 87 ? -10.010 10.745 14.984 1.00 95.31 87 LEU A O 1
ATOM 609 N N . ARG A 1 88 ? -9.727 11.841 13.063 1.00 93.38 88 ARG A N 1
ATOM 610 C CA . ARG A 1 88 ? -8.635 12.687 13.571 1.00 93.38 88 ARG A CA 1
ATOM 611 C C . ARG A 1 88 ? -9.115 13.828 14.456 1.00 93.38 88 ARG A C 1
ATOM 613 O O . ARG A 1 88 ? -8.281 14.461 15.098 1.00 93.38 88 ARG A O 1
ATOM 620 N N . LYS A 1 89 ? -10.407 14.153 14.414 1.00 89.00 89 LYS A N 1
ATOM 621 C CA . LYS A 1 89 ? -10.988 15.234 15.203 1.00 89.00 89 LYS A CA 1
ATOM 622 C C . LYS A 1 89 ? -11.552 14.621 16.485 1.00 89.00 89 LYS A C 1
ATOM 624 O O . LYS A 1 89 ? -12.453 13.794 16.375 1.00 89.00 89 LYS A O 1
ATOM 629 N N . PRO A 1 90 ? -11.049 14.991 17.673 1.00 74.88 90 PRO A N 1
ATOM 630 C CA . PRO A 1 90 ? -11.649 14.534 18.916 1.00 74.88 90 PRO A CA 1
ATOM 631 C C . PRO A 1 90 ? -13.076 15.085 19.006 1.00 74.88 90 PRO A C 1
ATOM 633 O O . PRO A 1 90 ? -13.303 16.276 18.788 1.00 74.88 90 PRO A O 1
ATOM 636 N N . VAL A 1 91 ? -14.036 14.214 19.302 1.00 79.69 91 VAL A N 1
ATOM 637 C CA . VAL A 1 91 ? -15.430 14.586 19.548 1.00 79.69 91 VAL A CA 1
ATOM 638 C C . VAL A 1 91 ? -15.795 14.052 20.926 1.00 79.69 91 VAL A C 1
ATOM 640 O O . VAL A 1 91 ? -15.659 12.863 21.180 1.00 79.69 91 VAL A O 1
ATOM 643 N N . THR A 1 92 ? -16.238 14.936 21.818 1.00 68.06 92 THR A N 1
ATOM 644 C CA . THR A 1 92 ? -16.642 14.611 23.199 1.00 68.06 92 THR A CA 1
ATOM 645 C C . THR A 1 92 ? -18.120 14.229 23.328 1.00 68.06 92 THR A C 1
ATOM 647 O O . THR A 1 92 ? -18.618 14.059 24.436 1.00 68.06 92 THR A O 1
ATOM 650 N N . ALA A 1 93 ? -18.847 14.119 22.215 1.00 65.06 93 ALA A N 1
ATOM 651 C CA . ALA A 1 93 ? -20.265 13.779 22.227 1.00 65.06 93 ALA A CA 1
ATOM 652 C C . ALA A 1 93 ? -20.487 12.285 22.513 1.00 65.06 93 ALA A C 1
ATOM 654 O O . ALA A 1 93 ? -19.766 11.440 21.988 1.00 65.06 93 ALA A O 1
ATOM 655 N N . SER A 1 94 ? -21.523 11.974 23.297 1.00 62.53 94 SER A N 1
ATOM 656 C CA . SER A 1 94 ? -22.022 10.605 23.462 1.00 62.53 94 SER A CA 1
ATOM 657 C C . SER A 1 94 ? -22.461 10.034 22.111 1.00 62.53 94 SER A C 1
ATOM 659 O O . SER A 1 94 ? -23.044 10.753 21.294 1.00 62.53 94 SER A O 1
ATOM 661 N N . GLY A 1 95 ? -22.163 8.757 21.865 1.00 68.56 95 GLY A N 1
ATOM 662 C CA . GLY A 1 95 ? -22.505 8.097 20.611 1.00 68.56 95 GLY A CA 1
ATOM 663 C C . GLY A 1 95 ? -24.013 7.995 20.390 1.00 68.56 95 GLY A C 1
ATOM 664 O O . GLY A 1 95 ? -24.769 7.760 21.330 1.00 68.56 95 GLY A O 1
ATOM 665 N N . SER A 1 96 ? -24.456 8.189 19.147 1.00 68.50 96 SER A N 1
ATOM 666 C CA . SER A 1 96 ? -25.884 8.220 18.797 1.00 68.50 96 SER A CA 1
ATOM 667 C C . SER A 1 96 ? -26.382 6.946 18.115 1.00 68.50 96 SER A C 1
ATOM 669 O O . SER A 1 96 ? -27.585 6.704 18.116 1.00 68.50 96 SER A O 1
ATOM 671 N N . GLU A 1 97 ? -25.489 6.131 17.542 1.00 76.31 97 GLU A N 1
ATOM 672 C CA . GLU A 1 97 ? -25.869 4.937 16.776 1.00 76.31 97 GLU A CA 1
ATOM 673 C C . GLU A 1 97 ? -25.361 3.637 17.424 1.00 76.31 97 GLU A C 1
ATOM 675 O O . GLU A 1 97 ? -24.182 3.557 17.791 1.00 76.31 97 GLU A O 1
ATOM 680 N N . PRO A 1 98 ? -26.225 2.610 17.564 1.00 86.00 98 PRO A N 1
ATOM 681 C CA . PRO A 1 98 ? -25.834 1.310 18.090 1.00 86.00 98 PRO A CA 1
ATOM 682 C C . PRO A 1 98 ? -25.063 0.495 17.041 1.00 86.00 98 PRO A C 1
ATOM 684 O O . PRO A 1 98 ? -25.517 0.299 15.912 1.00 86.00 98 PRO A O 1
ATOM 687 N N . ARG A 1 99 ? -23.913 -0.056 17.433 1.00 85.94 99 ARG A N 1
ATOM 688 C CA . ARG A 1 99 ? -23.111 -0.991 16.628 1.00 85.94 99 ARG A CA 1
ATOM 689 C C . ARG A 1 99 ? -22.863 -2.280 17.394 1.00 85.94 99 ARG A C 1
ATOM 691 O O . ARG A 1 99 ? -22.665 -2.246 18.601 1.00 85.94 99 ARG A O 1
ATOM 698 N N . GLN A 1 100 ? -22.835 -3.412 16.694 1.00 81.62 100 GLN A N 1
ATOM 699 C CA . GLN A 1 100 ? -22.484 -4.695 17.306 1.00 81.62 100 GLN A CA 1
ATOM 700 C C . GLN A 1 100 ? -20.971 -4.929 17.261 1.00 81.62 100 GLN A C 1
ATOM 702 O O . GLN A 1 100 ? -20.340 -4.791 16.208 1.00 81.62 100 GLN A O 1
ATOM 707 N N . THR A 1 101 ? -20.390 -5.305 18.398 1.00 85.31 101 THR A N 1
ATOM 708 C CA . THR A 1 101 ? -18.998 -5.760 18.494 1.00 85.31 101 THR A CA 1
ATOM 709 C C . THR A 1 101 ? -18.874 -7.229 18.081 1.00 85.31 101 THR A C 1
ATOM 711 O O . THR A 1 101 ? -19.864 -7.922 17.845 1.00 85.31 101 THR A O 1
ATOM 714 N N . VAL A 1 102 ? -17.644 -7.747 18.009 1.00 81.38 102 VAL A N 1
ATOM 715 C CA . VAL A 1 102 ? -17.409 -9.187 17.767 1.00 81.38 102 VAL A CA 1
ATOM 716 C C . VAL A 1 102 ? -18.001 -10.060 18.874 1.00 81.38 102 VAL A C 1
ATOM 718 O O . VAL A 1 102 ? -18.426 -11.177 18.598 1.00 81.38 102 VAL A O 1
ATOM 721 N N . SER A 1 103 ? -18.076 -9.534 20.097 1.00 77.25 103 SER A N 1
ATOM 722 C CA . SER A 1 103 ? -18.675 -10.198 21.257 1.00 77.25 103 SER A CA 1
ATOM 723 C C . SER A 1 103 ? -20.211 -10.204 21.227 1.00 77.25 103 SER A C 1
ATOM 725 O O . SER A 1 103 ? -20.828 -10.795 22.106 1.00 77.25 103 SER A O 1
ATOM 727 N N . GLY A 1 104 ? -20.840 -9.531 20.254 1.00 86.31 104 GLY A N 1
ATOM 728 C CA . GLY A 1 104 ? -22.294 -9.346 20.188 1.00 86.31 104 GLY A CA 1
ATOM 729 C C . GLY A 1 104 ? -22.829 -8.225 21.087 1.00 86.31 104 GLY A C 1
ATOM 730 O O . GLY A 1 104 ? -24.037 -8.011 21.151 1.00 86.31 104 GLY A O 1
ATOM 731 N N . GLU A 1 105 ? -21.950 -7.482 21.763 1.00 89.38 105 GLU A N 1
ATOM 732 C CA . GLU A 1 105 ? -22.334 -6.338 22.592 1.00 89.38 105 GLU A CA 1
ATOM 733 C C . GLU A 1 105 ? -22.729 -5.151 21.711 1.00 89.38 105 GLU A C 1
ATOM 735 O O . GLU A 1 105 ? -22.128 -4.914 20.660 1.00 89.38 105 GLU A O 1
ATOM 740 N N . THR A 1 106 ? -23.730 -4.385 22.147 1.00 90.06 106 THR A N 1
ATOM 741 C CA . THR A 1 106 ? -24.125 -3.143 21.471 1.00 90.06 106 THR A CA 1
ATOM 742 C C . THR A 1 106 ? -23.360 -1.969 22.071 1.00 90.06 106 THR A C 1
ATOM 744 O O . THR A 1 106 ? -23.485 -1.696 23.262 1.00 90.06 106 THR A O 1
ATOM 747 N N . VAL A 1 107 ? -22.583 -1.271 21.246 1.00 90.19 107 VAL A N 1
ATOM 748 C CA . VAL A 1 107 ? -21.783 -0.102 21.631 1.00 90.19 107 VAL A CA 1
ATOM 749 C C . VAL A 1 107 ? -22.271 1.147 20.911 1.00 90.19 107 VAL A C 1
ATOM 751 O O . VAL A 1 107 ? -22.744 1.072 19.777 1.00 90.19 107 VAL A O 1
ATOM 754 N N . TYR A 1 108 ? -22.137 2.296 21.569 1.00 89.25 108 TYR A N 1
ATOM 755 C CA . TYR A 1 108 ? -22.493 3.599 21.014 1.00 89.25 108 TYR A CA 1
ATOM 756 C C . TYR A 1 108 ? -21.220 4.347 20.642 1.00 89.25 108 TYR A C 1
ATOM 758 O O . TYR A 1 108 ? -20.360 4.576 21.491 1.00 89.25 108 TYR A O 1
ATOM 766 N N . LEU A 1 109 ? -21.101 4.714 19.369 1.00 92.31 109 LEU A N 1
ATOM 767 C CA . LEU A 1 109 ? -19.908 5.352 18.817 1.00 92.31 109 LEU A CA 1
ATOM 768 C C . LEU A 1 109 ? -20.177 6.813 18.472 1.00 92.31 109 LEU A C 1
ATOM 770 O O . LEU A 1 109 ? -21.292 7.178 18.088 1.00 92.31 109 LEU A O 1
ATOM 774 N N . THR A 1 110 ? -19.148 7.656 18.566 1.00 92.88 110 THR A N 1
ATOM 775 C CA . THR A 1 110 ? -19.242 9.035 18.064 1.00 92.88 110 THR A CA 1
ATOM 776 C C . THR A 1 110 ? -19.531 9.032 16.555 1.00 92.88 110 THR A C 1
ATOM 778 O O . THR A 1 110 ? -19.149 8.085 15.867 1.00 92.88 110 THR A O 1
ATOM 781 N N . PRO A 1 111 ? -20.114 10.094 15.967 1.00 92.19 111 PRO A N 1
ATOM 782 C CA . PRO A 1 111 ? -20.405 10.119 14.527 1.00 92.19 111 PRO A CA 1
ATOM 783 C C . PRO A 1 111 ? -19.182 9.852 13.627 1.00 92.19 111 PRO A C 1
ATOM 785 O O . PRO A 1 111 ? -19.299 9.281 12.544 1.00 92.19 111 PRO A O 1
ATOM 788 N N . GLY A 1 112 ? -17.984 10.257 14.067 1.00 92.81 112 GLY A N 1
ATOM 789 C CA . GLY A 1 112 ? -16.741 10.003 13.335 1.00 92.81 112 GLY A CA 1
ATOM 790 C C . GLY A 1 112 ? -16.288 8.542 13.393 1.00 92.81 112 GLY A C 1
ATOM 791 O O . GLY A 1 112 ? -15.794 8.022 12.391 1.00 92.81 112 GLY A O 1
ATOM 792 N N . GLU A 1 113 ? -16.464 7.896 14.545 1.00 95.38 113 GLU A N 1
ATOM 793 C CA . GLU A 1 113 ? -16.189 6.473 14.767 1.00 95.38 113 GLU A CA 1
ATOM 794 C C . GLU A 1 113 ? -17.224 5.591 14.066 1.00 95.38 113 GLU A C 1
ATOM 796 O O . GLU A 1 113 ? -16.861 4.614 13.413 1.00 95.38 113 GLU A O 1
ATOM 801 N N . ASP A 1 114 ? -18.493 5.985 14.119 1.00 95.06 114 ASP A N 1
ATOM 802 C CA . ASP A 1 114 ? -19.595 5.321 13.438 1.00 95.06 114 ASP A CA 1
ATOM 803 C C . ASP A 1 114 ? -19.378 5.269 11.920 1.00 95.06 114 ASP A C 1
ATOM 805 O O . ASP A 1 114 ? -19.380 4.191 11.317 1.00 95.06 114 ASP A O 1
ATOM 809 N N . LEU A 1 115 ? -19.048 6.417 11.315 1.00 95.19 115 LEU A N 1
ATOM 810 C CA . LEU A 1 115 ? -18.686 6.493 9.901 1.00 95.19 115 LEU A CA 1
ATOM 811 C C . LEU A 1 115 ? -17.500 5.576 9.572 1.00 95.19 115 LEU A C 1
ATOM 813 O O . LEU A 1 115 ? -17.480 4.949 8.512 1.00 95.19 115 LEU A O 1
ATOM 817 N N . ALA A 1 116 ? -16.505 5.481 10.457 1.00 96.94 116 ALA A N 1
ATOM 818 C CA . ALA A 1 116 ? -15.369 4.592 10.249 1.00 96.94 116 ALA A CA 1
ATOM 819 C C . ALA A 1 116 ? -15.776 3.117 10.262 1.00 96.94 116 ALA A C 1
ATOM 821 O O . ALA A 1 116 ? -15.343 2.375 9.382 1.00 96.94 116 ALA A O 1
ATOM 822 N N . VAL A 1 117 ? -16.645 2.705 11.187 1.00 97.12 117 VAL A N 1
ATOM 823 C CA . VAL A 1 117 ? -17.194 1.342 11.236 1.00 97.12 117 VAL A CA 1
ATOM 824 C C . VAL A 1 117 ? -18.059 1.051 10.009 1.00 97.12 117 VAL A C 1
ATOM 826 O O . VAL A 1 117 ? -17.887 0.007 9.383 1.00 97.12 117 VAL A O 1
ATOM 829 N N . ALA A 1 118 ? -18.914 1.984 9.587 1.00 96.62 118 ALA A N 1
ATOM 830 C CA . ALA A 1 118 ? -19.717 1.844 8.374 1.00 96.62 118 ALA A CA 1
ATOM 831 C C . ALA A 1 118 ? -18.843 1.718 7.110 1.00 96.62 118 ALA A C 1
ATOM 833 O O . ALA A 1 118 ? -19.086 0.864 6.256 1.00 96.62 118 ALA A O 1
ATOM 834 N N . CYS A 1 119 ? -17.779 2.520 6.996 1.00 97.88 119 CYS A N 1
ATOM 835 C CA . CYS A 1 119 ? -16.816 2.403 5.900 1.00 97.88 119 CYS A CA 1
ATOM 836 C C . CYS A 1 119 ? -15.998 1.107 5.974 1.00 97.88 119 CYS A C 1
ATOM 838 O O . CYS A 1 119 ? -15.676 0.539 4.930 1.00 97.88 119 CYS A O 1
ATOM 840 N N . ALA A 1 120 ? -15.650 0.643 7.177 1.00 97.44 120 ALA A N 1
ATOM 841 C CA . ALA A 1 120 ? -14.977 -0.634 7.380 1.00 97.44 120 ALA A CA 1
ATOM 842 C C . ALA A 1 120 ? -15.865 -1.795 6.925 1.00 97.44 120 ALA A C 1
ATOM 844 O O . ALA A 1 120 ? -15.372 -2.680 6.238 1.00 97.44 120 ALA A O 1
ATOM 845 N N . PHE A 1 121 ? -17.169 -1.736 7.206 1.00 97.12 121 PHE A N 1
ATOM 846 C CA . PHE A 1 121 ? -18.140 -2.763 6.824 1.00 97.12 121 PHE A CA 1
ATOM 847 C C . PHE A 1 121 ? -18.231 -2.949 5.304 1.00 97.12 121 PHE A C 1
ATOM 849 O O . PHE A 1 121 ? -18.345 -4.069 4.822 1.00 97.12 121 PHE A O 1
ATOM 856 N N . GLN A 1 122 ? -18.093 -1.865 4.532 1.00 97.06 122 GLN A N 1
ATOM 857 C CA . GLN A 1 122 ? -18.027 -1.933 3.063 1.00 97.06 122 GLN A CA 1
ATOM 858 C C . GLN A 1 122 ? -16.751 -2.610 2.535 1.00 97.06 122 GLN A C 1
ATOM 860 O O . GLN A 1 122 ? -16.698 -2.986 1.364 1.00 97.06 122 GLN A O 1
ATOM 865 N N . VAL A 1 123 ? -15.697 -2.696 3.351 1.00 97.00 123 VAL A N 1
ATOM 866 C CA . VAL A 1 123 ? -14.428 -3.340 2.989 1.00 97.00 123 VAL A CA 1
ATOM 867 C C . VAL A 1 123 ? -14.411 -4.785 3.468 1.00 97.00 123 VAL A C 1
ATOM 869 O O . VAL A 1 123 ? -14.090 -5.673 2.685 1.00 97.00 123 VAL A O 1
ATOM 872 N N . ASP A 1 124 ? -14.716 -4.993 4.747 1.00 97.31 124 ASP A N 1
ATOM 873 C CA . ASP A 1 124 ? -14.719 -6.284 5.418 1.00 97.31 124 ASP A CA 1
ATOM 874 C C . ASP A 1 124 ? -15.572 -6.199 6.699 1.00 97.31 124 ASP A C 1
ATOM 876 O O . ASP A 1 124 ? -15.331 -5.377 7.588 1.00 97.31 124 ASP A O 1
ATOM 880 N N . GLU A 1 125 ? -16.591 -7.051 6.802 1.00 96.69 125 GLU A N 1
ATOM 881 C CA . GLU A 1 125 ? -17.517 -7.053 7.938 1.00 96.69 125 GLU A CA 1
ATOM 882 C C . GLU A 1 125 ? -16.819 -7.401 9.261 1.00 96.69 125 GLU A C 1
ATOM 884 O O . GLU A 1 125 ? -17.107 -6.805 10.304 1.00 96.69 125 GLU A O 1
ATOM 889 N N . ARG A 1 126 ? -15.868 -8.340 9.236 1.00 96.44 126 ARG A N 1
ATOM 890 C CA . ARG A 1 126 ? -15.143 -8.763 10.436 1.00 96.44 126 ARG A CA 1
ATOM 891 C C . ARG A 1 126 ? -14.277 -7.620 10.966 1.00 96.44 126 ARG A C 1
ATOM 893 O O . ARG A 1 126 ? -14.308 -7.348 12.167 1.00 96.44 126 ARG A O 1
ATOM 900 N N . LEU A 1 127 ? -13.580 -6.902 10.085 1.00 96.94 127 LEU A N 1
ATOM 901 C CA . LEU A 1 127 ? -12.845 -5.682 10.415 1.00 96.94 127 LEU A CA 1
ATOM 902 C C . LEU A 1 127 ? -13.755 -4.655 11.093 1.00 96.94 127 LEU A C 1
ATOM 904 O O . LEU A 1 127 ? -13.356 -4.078 12.101 1.00 96.94 127 LEU A O 1
ATOM 908 N N . ALA A 1 128 ? -14.968 -4.441 10.575 1.00 96.81 128 ALA A N 1
ATOM 909 C CA . ALA A 1 128 ? -15.911 -3.479 11.139 1.00 96.81 128 ALA A CA 1
ATOM 910 C C . ALA A 1 128 ? -16.294 -3.811 12.586 1.00 96.81 128 ALA A C 1
ATOM 912 O O . ALA A 1 128 ? -16.258 -2.931 13.444 1.00 96.81 128 ALA A O 1
ATOM 913 N N . ARG A 1 129 ? -16.593 -5.082 12.880 1.00 96.62 129 ARG A N 1
ATOM 914 C CA . ARG A 1 129 ? -16.950 -5.525 14.238 1.00 96.62 129 ARG A CA 1
ATOM 915 C C . ARG A 1 129 ? -15.780 -5.401 15.215 1.00 96.62 129 ARG A C 1
ATOM 917 O O . ARG A 1 129 ? -15.976 -4.961 16.348 1.00 96.62 129 ARG A O 1
ATOM 924 N N . HIS A 1 130 ? -14.565 -5.768 14.794 1.00 97.50 130 HIS A N 1
ATOM 925 C CA . HIS A 1 130 ? -13.382 -5.596 15.644 1.00 97.50 130 HIS A CA 1
ATOM 926 C C . HIS A 1 130 ? -13.069 -4.112 15.869 1.00 97.50 130 HIS A C 1
ATOM 928 O O . HIS A 1 130 ? -12.747 -3.716 16.987 1.00 97.50 130 HIS A O 1
ATOM 934 N N . LEU A 1 131 ? -13.211 -3.282 14.830 1.00 97.50 131 LEU A N 1
ATOM 935 C CA . LEU A 1 131 ? -13.019 -1.838 14.923 1.00 97.50 131 LEU A CA 1
ATOM 936 C C . LEU A 1 131 ? -14.042 -1.196 15.865 1.00 97.50 131 LEU A C 1
ATOM 938 O O . LEU A 1 131 ? -13.650 -0.384 16.694 1.00 97.50 131 LEU A O 1
ATOM 942 N N . ALA A 1 132 ? -15.314 -1.598 15.800 1.00 96.50 132 ALA A N 1
ATOM 943 C CA . ALA A 1 132 ? -16.345 -1.134 16.726 1.00 96.50 132 ALA A CA 1
ATOM 944 C C . ALA A 1 132 ? -15.981 -1.452 18.185 1.00 96.50 132 ALA A C 1
ATOM 946 O O . ALA A 1 132 ? -16.036 -0.568 19.035 1.00 96.50 132 ALA A O 1
ATOM 947 N N . GLY A 1 133 ? -15.532 -2.683 18.460 1.00 95.88 133 GLY A N 1
ATOM 948 C CA . GLY A 1 133 ? -15.069 -3.073 19.795 1.00 95.88 133 GLY A CA 1
ATOM 949 C C . GLY A 1 133 ? -13.851 -2.273 20.266 1.00 95.88 133 GLY A C 1
ATOM 950 O O . GLY A 1 133 ? -13.811 -1.831 21.409 1.00 95.88 133 GLY A O 1
ATOM 951 N N . ALA A 1 134 ? -12.880 -2.026 19.384 1.00 96.94 134 ALA A N 1
ATOM 952 C CA . ALA A 1 134 ? -11.705 -1.228 19.726 1.00 96.94 134 ALA A CA 1
ATOM 953 C C . ALA A 1 134 ? -12.048 0.247 19.988 1.00 96.94 134 ALA A C 1
ATOM 955 O O . ALA A 1 134 ? -11.503 0.834 20.916 1.00 96.94 134 ALA A O 1
ATOM 956 N N . LEU A 1 135 ? -12.947 0.847 19.201 1.00 95.75 135 LEU A N 1
ATOM 957 C CA . LEU A 1 135 ? -13.361 2.247 19.359 1.00 95.75 135 LEU A CA 1
ATOM 958 C C . LEU A 1 135 ? -14.254 2.469 20.586 1.00 95.75 135 LEU A C 1
ATOM 960 O O . LEU A 1 135 ? -14.245 3.560 21.146 1.00 95.75 135 LEU A O 1
ATOM 964 N N . ALA A 1 136 ? -14.968 1.440 21.042 1.00 94.69 136 ALA A N 1
ATOM 965 C CA . ALA A 1 136 ? -15.766 1.498 22.263 1.00 94.69 136 ALA A CA 1
ATOM 966 C C . ALA A 1 136 ? -14.927 1.478 23.556 1.00 94.69 136 ALA A C 1
ATOM 968 O O . ALA A 1 136 ? -15.442 1.781 24.630 1.00 94.69 136 ALA A O 1
ATOM 969 N N . GLU A 1 137 ? -13.640 1.132 23.489 1.00 95.62 137 GLU A N 1
ATOM 970 C CA . GLU A 1 137 ? -12.766 1.099 24.663 1.00 95.62 137 GLU A CA 1
ATOM 971 C C . GLU A 1 137 ? -12.499 2.518 25.183 1.00 95.62 137 GLU A C 1
ATOM 973 O O . GLU A 1 137 ? -12.131 3.401 24.416 1.00 95.62 137 GLU A O 1
ATOM 978 N N . HIS A 1 138 ? -12.679 2.765 26.478 1.00 93.44 138 HIS A N 1
ATOM 979 C CA . HIS A 1 138 ? -12.571 4.114 27.051 1.00 93.44 138 HIS A CA 1
ATOM 980 C C . HIS A 1 138 ? -11.154 4.411 27.542 1.00 93.44 138 HIS A C 1
ATOM 982 O O . HIS A 1 138 ? -10.709 5.559 27.505 1.00 93.44 138 HIS A O 1
ATOM 988 N N . GLU A 1 139 ? -10.424 3.384 27.983 1.00 96.06 139 GLU A N 1
ATOM 989 C CA . GLU A 1 139 ? -9.055 3.554 28.452 1.00 96.06 139 GLU A CA 1
ATOM 990 C C . GLU A 1 139 ? -8.108 3.738 27.247 1.00 96.06 139 GLU A C 1
ATOM 992 O O . GLU A 1 139 ? -8.024 2.850 26.392 1.00 96.06 139 GLU A O 1
ATOM 997 N N . PRO A 1 140 ? -7.352 4.850 27.145 1.00 96.25 140 PRO A N 1
ATOM 998 C CA . PRO A 1 140 ? -6.593 5.184 25.937 1.00 96.25 140 PRO A CA 1
ATOM 999 C C . PRO A 1 140 ? -5.527 4.138 25.591 1.00 96.25 140 PRO A C 1
ATOM 1001 O O . PRO A 1 140 ? -5.352 3.803 24.418 1.00 96.25 140 PRO A O 1
ATOM 1004 N N . ALA A 1 141 ? -4.853 3.574 26.599 1.00 97.38 141 ALA A N 1
ATOM 1005 C CA . ALA A 1 141 ? -3.862 2.519 26.401 1.00 97.38 141 ALA A CA 1
ATOM 1006 C C . ALA A 1 141 ? -4.500 1.226 25.864 1.00 97.38 141 ALA A C 1
ATOM 1008 O O . ALA A 1 141 ? -3.996 0.650 24.899 1.00 97.38 141 ALA A O 1
ATOM 1009 N N . ARG A 1 142 ? -5.642 0.799 26.426 1.00 97.75 142 ARG A N 1
ATOM 1010 C CA . ARG A 1 142 ? -6.378 -0.378 25.935 1.00 97.75 142 ARG A CA 1
ATOM 1011 C C . ARG A 1 142 ? -6.936 -0.148 24.539 1.00 97.75 142 ARG A C 1
ATOM 1013 O O . ARG A 1 142 ? -6.796 -1.024 23.691 1.00 97.75 142 ARG A O 1
ATOM 1020 N N . ARG A 1 143 ? -7.499 1.033 24.264 1.00 97.25 143 ARG A N 1
ATOM 1021 C CA . ARG A 1 143 ? -8.007 1.406 22.937 1.00 97.25 143 ARG A CA 1
ATOM 1022 C C . ARG A 1 143 ? -6.901 1.303 21.890 1.00 97.25 143 ARG A C 1
ATOM 1024 O O . ARG A 1 143 ? -7.090 0.667 20.855 1.00 97.25 143 ARG A O 1
ATOM 1031 N N . ALA A 1 144 ? -5.727 1.873 22.169 1.00 98.12 144 ALA A N 1
ATOM 1032 C CA . ALA A 1 144 ? -4.577 1.786 21.275 1.00 98.12 144 ALA A CA 1
ATOM 1033 C C . ALA A 1 144 ? -4.105 0.331 21.078 1.00 98.12 144 ALA A C 1
ATOM 1035 O O . ALA A 1 144 ? -3.900 -0.099 19.942 1.00 98.12 144 ALA A O 1
ATOM 1036 N N . ALA A 1 145 ? -4.015 -0.458 22.153 1.00 98.38 145 ALA A N 1
ATOM 1037 C CA . ALA A 1 145 ? -3.651 -1.871 22.071 1.00 98.38 145 ALA A CA 1
ATOM 1038 C C . ALA A 1 145 ? -4.647 -2.687 21.225 1.00 98.38 145 ALA A C 1
ATOM 1040 O O . ALA A 1 145 ? -4.225 -3.453 20.360 1.00 98.38 145 ALA A O 1
ATOM 1041 N N . ARG A 1 146 ? -5.959 -2.475 21.399 1.00 98.06 146 ARG A N 1
ATOM 1042 C CA . ARG A 1 146 ? -7.010 -3.127 20.598 1.00 98.06 146 ARG A CA 1
ATOM 1043 C C . ARG A 1 146 ? -6.942 -2.732 19.125 1.00 98.06 146 ARG A C 1
ATOM 1045 O O . ARG A 1 146 ? -7.056 -3.589 18.257 1.00 98.06 146 ARG A O 1
ATOM 1052 N N . LEU A 1 147 ? -6.711 -1.456 18.814 1.00 98.38 147 LEU A N 1
ATOM 1053 C CA . LEU A 1 147 ? -6.547 -1.003 17.426 1.00 98.38 147 LEU A CA 1
ATOM 1054 C C . LEU A 1 147 ? -5.325 -1.641 16.746 1.00 98.38 147 LEU A C 1
ATOM 1056 O O . LEU A 1 147 ? -5.382 -1.976 15.561 1.00 98.38 147 LEU A O 1
ATOM 1060 N N . LEU A 1 148 ? -4.230 -1.827 17.485 1.00 98.38 148 LEU A N 1
ATOM 1061 C CA . LEU A 1 148 ? -3.049 -2.545 17.008 1.00 98.38 148 LEU A CA 1
ATOM 1062 C C . LEU A 1 148 ? -3.326 -4.048 16.822 1.00 98.38 148 LEU A C 1
ATOM 1064 O O . LEU A 1 148 ? -2.928 -4.614 15.802 1.00 98.38 148 LEU A O 1
ATOM 1068 N N . GLU A 1 149 ? -4.036 -4.675 17.763 1.00 98.12 149 GLU A N 1
ATOM 1069 C CA . GLU A 1 149 ? -4.446 -6.087 17.719 1.00 98.12 149 GLU A CA 1
ATOM 1070 C C . GLU A 1 149 ? -5.209 -6.407 16.428 1.00 98.12 149 GLU A C 1
ATOM 1072 O O . GLU A 1 149 ? -4.885 -7.381 15.753 1.00 98.12 149 GLU A O 1
ATOM 1077 N N . ILE A 1 150 ? -6.132 -5.534 16.000 1.00 97.81 150 ILE A N 1
ATOM 1078 C CA . ILE A 1 150 ? -6.856 -5.683 14.724 1.00 97.81 150 ILE A CA 1
ATOM 1079 C C . ILE A 1 150 ? -5.890 -5.906 13.564 1.00 97.81 150 ILE A C 1
ATOM 1081 O O . ILE A 1 150 ? -6.049 -6.822 12.760 1.00 97.81 150 ILE A O 1
ATOM 1085 N N . VAL A 1 151 ? -4.879 -5.053 13.468 1.00 97.62 151 VAL A N 1
ATOM 1086 C CA . VAL A 1 151 ? -3.941 -5.056 12.349 1.00 97.62 151 VAL A CA 1
ATOM 1087 C C . VAL A 1 151 ? -2.948 -6.212 12.442 1.00 97.62 151 VAL A C 1
ATOM 1089 O O . VAL A 1 151 ? -2.509 -6.726 11.411 1.00 97.62 151 VAL A O 1
ATOM 1092 N N . ARG A 1 152 ? -2.586 -6.615 13.662 1.00 97.00 152 ARG A N 1
ATOM 1093 C CA . ARG A 1 152 ? -1.640 -7.699 13.927 1.00 97.00 152 ARG A CA 1
ATOM 1094 C C . ARG A 1 152 ? -2.263 -9.080 13.743 1.00 97.00 152 ARG A C 1
ATOM 1096 O O . ARG A 1 152 ? -1.674 -9.904 13.050 1.00 97.00 152 ARG A O 1
ATOM 1103 N N . ASP A 1 153 ? -3.410 -9.312 14.369 1.00 97.31 153 ASP A N 1
ATOM 1104 C CA . ASP A 1 153 ? -3.957 -10.649 14.619 1.00 97.31 153 ASP A CA 1
ATOM 1105 C C . ASP A 1 153 ? -5.188 -10.960 13.757 1.00 97.31 153 ASP A C 1
ATOM 1107 O O . ASP A 1 153 ? -5.538 -12.126 13.571 1.00 97.31 153 ASP A O 1
ATOM 1111 N N . HIS A 1 154 ? -5.865 -9.945 13.210 1.00 95.88 154 HIS A N 1
ATOM 1112 C CA . HIS A 1 154 ? -7.125 -10.145 12.479 1.00 95.88 154 HIS A CA 1
ATOM 1113 C C . HIS A 1 154 ? -7.028 -9.920 10.971 1.00 95.88 154 HIS A C 1
ATOM 1115 O O . HIS A 1 154 ? -7.997 -10.177 10.258 1.00 95.88 154 HIS A O 1
ATOM 1121 N N . ILE A 1 155 ? -5.868 -9.499 10.460 1.00 95.88 155 ILE A N 1
ATOM 1122 C CA . ILE A 1 155 ? -5.662 -9.274 9.026 1.00 95.88 155 ILE A CA 1
ATOM 1123 C C . ILE A 1 155 ? -4.599 -10.238 8.494 1.00 95.88 155 ILE A C 1
ATOM 1125 O O . ILE A 1 155 ? -3.415 -10.070 8.801 1.00 95.88 155 ILE A O 1
ATOM 1129 N N . PRO A 1 156 ? -4.977 -11.206 7.638 1.00 95.38 156 PRO A N 1
ATOM 1130 C CA . PRO A 1 156 ? -4.030 -12.146 7.052 1.00 95.38 156 PRO A CA 1
ATOM 1131 C C . PRO A 1 156 ? -2.876 -11.445 6.321 1.00 95.38 156 PRO A C 1
ATOM 1133 O O . PRO A 1 156 ? -3.055 -10.404 5.678 1.00 95.38 156 PRO A O 1
ATOM 1136 N N . ALA A 1 157 ? -1.678 -12.032 6.380 1.00 92.25 157 ALA A N 1
ATOM 1137 C CA . ALA A 1 157 ? -0.483 -11.515 5.700 1.00 92.25 157 ALA A CA 1
ATOM 1138 C C . ALA A 1 157 ? -0.546 -11.628 4.158 1.00 92.25 157 ALA A C 1
ATOM 1140 O O . ALA A 1 157 ? 0.236 -10.982 3.452 1.00 92.25 157 ALA A O 1
ATOM 1141 N N . ASP A 1 158 ? -1.488 -12.426 3.653 1.00 94.38 158 ASP A N 1
ATOM 1142 C CA . ASP A 1 158 ? -1.738 -12.681 2.236 1.00 94.38 158 ASP A CA 1
ATOM 1143 C C . ASP A 1 158 ? -2.027 -11.379 1.449 1.00 94.38 158 ASP A C 1
ATOM 1145 O O . ASP A 1 158 ? -2.872 -10.581 1.880 1.00 94.38 158 ASP A O 1
ATOM 1149 N N . PRO A 1 159 ? -1.360 -11.154 0.295 1.00 94.38 159 PRO A N 1
ATOM 1150 C CA . PRO A 1 159 ? -1.675 -10.078 -0.643 1.00 94.38 159 PRO A CA 1
ATOM 1151 C C . PRO A 1 159 ? -3.153 -9.892 -0.992 1.00 94.38 159 PRO A C 1
ATOM 1153 O O . PRO A 1 159 ? -3.572 -8.752 -1.202 1.00 94.38 159 PRO A O 1
ATOM 1156 N N . ALA A 1 160 ? -3.964 -10.957 -1.008 1.00 95.75 160 ALA A N 1
ATOM 1157 C CA . ALA A 1 160 ? -5.403 -10.841 -1.270 1.00 95.75 160 ALA A CA 1
ATOM 1158 C C . ALA A 1 160 ? -6.119 -9.895 -0.280 1.00 95.75 160 ALA A C 1
ATOM 1160 O O . ALA A 1 160 ? -7.110 -9.253 -0.628 1.00 95.75 160 ALA A O 1
ATOM 1161 N N . HIS A 1 161 ? -5.565 -9.734 0.926 1.00 96.88 161 HIS A N 1
ATOM 1162 C CA . HIS A 1 161 ? -6.113 -8.911 2.004 1.00 96.88 161 HIS A CA 1
ATOM 1163 C C . HIS A 1 161 ? -5.445 -7.531 2.114 1.00 96.88 161 HIS A C 1
ATOM 1165 O O . HIS A 1 161 ? -5.689 -6.796 3.072 1.00 96.88 161 HIS A O 1
ATOM 1171 N N . ASP A 1 162 ? -4.609 -7.127 1.149 1.00 96.69 162 ASP A N 1
ATOM 1172 C CA . ASP A 1 162 ? -3.870 -5.859 1.222 1.00 96.69 162 ASP A CA 1
ATOM 1173 C C . ASP A 1 162 ? -4.788 -4.629 1.241 1.00 96.69 162 ASP A C 1
ATOM 1175 O O . ASP A 1 162 ? -4.452 -3.621 1.868 1.00 96.69 162 ASP A O 1
ATOM 1179 N N . ARG A 1 163 ? -5.964 -4.694 0.599 1.00 97.56 163 ARG A N 1
ATOM 1180 C CA . ARG A 1 163 ? -6.953 -3.604 0.656 1.00 97.56 163 ARG A CA 1
ATOM 1181 C C . ARG A 1 163 ? -7.525 -3.446 2.067 1.00 97.56 163 ARG A C 1
ATOM 1183 O O . ARG A 1 163 ? -7.580 -2.320 2.561 1.00 97.56 163 ARG A O 1
ATOM 1190 N N . THR A 1 164 ? -7.897 -4.552 2.709 1.00 97.81 164 THR A N 1
ATOM 1191 C CA . THR A 1 164 ? -8.385 -4.588 4.097 1.00 97.81 164 THR A CA 1
ATOM 1192 C C . THR A 1 164 ? -7.300 -4.117 5.060 1.00 97.81 164 THR A C 1
ATOM 1194 O O . THR A 1 164 ? -7.552 -3.243 5.886 1.00 97.81 164 THR A O 1
ATOM 1197 N N . ALA A 1 165 ? -6.064 -4.592 4.876 1.00 97.88 165 ALA A N 1
ATOM 1198 C CA . ALA A 1 165 ? -4.905 -4.149 5.642 1.00 97.88 165 ALA A CA 1
ATOM 1199 C C . ALA A 1 165 ? -4.698 -2.635 5.540 1.00 97.88 165 ALA A C 1
ATOM 1201 O O . ALA A 1 165 ? -4.639 -1.953 6.559 1.00 97.88 165 ALA A O 1
ATOM 1202 N N . ALA A 1 166 ? -4.634 -2.087 4.323 1.00 97.88 166 ALA A N 1
ATOM 1203 C CA . ALA A 1 166 ? -4.447 -0.654 4.110 1.00 97.88 166 ALA A CA 1
ATOM 1204 C C . ALA A 1 166 ? -5.567 0.180 4.754 1.00 97.88 166 ALA A C 1
ATOM 1206 O O . ALA A 1 166 ? -5.287 1.211 5.370 1.00 97.88 166 ALA A O 1
ATOM 1207 N N . ALA A 1 167 ? -6.824 -0.264 4.644 1.00 98.06 167 ALA A N 1
ATOM 1208 C CA . ALA A 1 167 ? -7.955 0.400 5.282 1.00 98.06 167 ALA A CA 1
ATOM 1209 C C . ALA A 1 167 ? -7.832 0.390 6.813 1.00 98.06 167 ALA A C 1
ATOM 1211 O O . ALA A 1 167 ? -7.942 1.449 7.435 1.00 98.06 167 ALA A O 1
ATOM 1212 N N . ALA A 1 168 ? -7.531 -0.767 7.404 1.00 98.19 168 ALA A N 1
ATOM 1213 C CA . ALA A 1 168 ? -7.346 -0.910 8.842 1.00 98.19 168 ALA A CA 1
ATOM 1214 C C . ALA A 1 168 ? -6.186 -0.054 9.367 1.00 98.19 168 ALA A C 1
ATOM 1216 O O . ALA A 1 168 ? -6.384 0.684 10.326 1.00 98.19 168 ALA A O 1
ATOM 1217 N N . TYR A 1 169 ? -5.022 -0.049 8.699 1.00 98.00 169 TYR A N 1
ATOM 1218 C CA . TYR A 1 169 ? -3.905 0.836 9.058 1.00 98.00 169 TYR A CA 1
ATOM 1219 C C . TYR A 1 169 ? -4.325 2.309 9.067 1.00 98.00 169 TYR A C 1
ATOM 1221 O O . TYR A 1 169 ? -3.983 3.046 9.988 1.00 98.00 169 TYR A O 1
ATOM 1229 N N . MET A 1 170 ? -5.071 2.760 8.051 1.00 97.94 170 MET A N 1
ATOM 1230 C CA . MET A 1 170 ? -5.510 4.155 7.979 1.00 97.94 170 MET A CA 1
ATOM 1231 C C . MET A 1 170 ? -6.515 4.529 9.062 1.00 97.94 170 MET A C 1
ATOM 1233 O O . MET A 1 170 ? -6.417 5.640 9.585 1.00 97.94 170 MET A O 1
ATOM 1237 N N . MET A 1 171 ? -7.462 3.644 9.375 1.00 98.00 171 MET A N 1
ATOM 1238 C CA . MET A 1 171 ? -8.464 3.884 10.415 1.00 98.00 171 MET A CA 1
ATOM 1239 C C . MET A 1 171 ? -7.837 3.807 11.808 1.00 98.00 171 MET A C 1
ATOM 1241 O O . MET A 1 171 ? -7.992 4.751 12.573 1.00 98.00 171 MET A O 1
ATOM 1245 N N . ALA A 1 172 ? -7.038 2.776 12.097 1.00 98.19 172 ALA A N 1
ATOM 1246 C CA . ALA A 1 172 ? -6.327 2.633 13.367 1.00 98.19 172 ALA A CA 1
ATOM 1247 C C . ALA A 1 172 ? -5.390 3.822 13.631 1.00 98.19 172 ALA A C 1
ATOM 1249 O O . ALA A 1 172 ? -5.487 4.461 14.674 1.00 98.19 172 ALA A O 1
ATOM 1250 N N . ALA A 1 173 ? -4.560 4.210 12.655 1.00 97.94 173 ALA A N 1
ATOM 1251 C CA . ALA A 1 173 ? -3.659 5.354 12.815 1.00 97.94 173 ALA A CA 1
ATOM 1252 C C . ALA A 1 173 ? -4.409 6.690 12.963 1.00 97.94 173 ALA A C 1
ATOM 1254 O O . ALA A 1 173 ? -3.900 7.626 13.578 1.00 97.94 173 ALA A O 1
ATOM 1255 N N . ALA A 1 174 ? -5.602 6.824 12.373 1.00 97.75 174 ALA A N 1
ATOM 1256 C CA . ALA A 1 174 ? -6.431 8.011 12.560 1.00 97.75 174 ALA A CA 1
ATOM 1257 C C . ALA A 1 174 ? -7.093 8.037 13.941 1.00 97.75 174 ALA A C 1
ATOM 1259 O O . ALA A 1 174 ? -7.071 9.088 14.573 1.00 97.75 174 ALA A O 1
ATOM 1260 N N . ALA A 1 175 ? -7.606 6.897 14.406 1.00 97.19 175 ALA A N 1
ATOM 1261 C CA . ALA A 1 175 ? -8.248 6.737 15.707 1.00 97.19 175 ALA A CA 1
ATOM 1262 C C . ALA A 1 175 ? -7.267 6.835 16.888 1.00 97.19 175 ALA A C 1
ATOM 1264 O O . ALA A 1 175 ? -7.661 7.264 17.966 1.00 97.19 175 ALA A O 1
ATOM 1265 N N . MET A 1 176 ? -5.986 6.499 16.690 1.00 97.38 176 MET A N 1
ATOM 1266 C CA . MET A 1 176 ? -4.938 6.715 17.698 1.00 97.38 176 MET A CA 1
ATOM 1267 C C . MET A 1 176 ? -4.500 8.182 17.812 1.00 97.38 176 MET A C 1
ATOM 1269 O O . MET A 1 176 ? -3.979 8.586 18.843 1.00 97.38 176 MET A O 1
ATOM 1273 N N . ARG A 1 177 ? -4.696 9.000 16.770 1.00 96.88 177 ARG A N 1
ATOM 1274 C CA . ARG A 1 177 ? -4.220 10.393 16.738 1.00 96.88 177 ARG A CA 1
ATOM 1275 C C . ARG A 1 177 ? -4.814 11.313 17.821 1.00 96.88 177 ARG A C 1
ATOM 1277 O O . ARG A 1 177 ? -4.061 12.159 18.291 1.00 96.88 177 ARG A O 1
ATOM 1284 N N . PRO A 1 178 ? -6.108 11.231 18.187 1.00 95.50 178 PRO A N 1
ATOM 1285 C CA . PRO A 1 178 ? -6.657 12.034 19.281 1.00 95.50 178 PRO A CA 1
ATOM 1286 C C . PRO A 1 178 ? -6.312 11.503 20.684 1.00 95.50 178 PRO A C 1
ATOM 1288 O O . PRO A 1 178 ? -6.698 12.139 21.660 1.00 95.50 178 PRO A O 1
ATOM 1291 N N . LEU A 1 179 ? -5.634 10.353 20.811 1.00 95.62 179 LEU A N 1
ATOM 1292 C CA . LEU A 1 179 ? -5.263 9.792 22.113 1.00 95.62 179 LEU A CA 1
ATOM 1293 C C . LEU A 1 179 ? -4.056 10.538 22.714 1.00 95.62 179 LEU A C 1
ATOM 1295 O O . LEU A 1 179 ? -3.203 11.011 21.961 1.00 95.62 179 LEU A O 1
ATOM 1299 N N . PRO A 1 180 ? -3.957 10.636 24.054 1.00 95.75 180 PRO A N 1
ATOM 1300 C CA . PRO A 1 180 ? -2.840 11.302 24.724 1.00 95.75 180 PRO A CA 1
ATOM 1301 C C . PRO A 1 180 ? -1.527 10.547 24.477 1.00 95.75 180 PRO A C 1
ATOM 1303 O O . PRO A 1 180 ? -1.395 9.377 24.843 1.00 95.75 180 PRO A O 1
ATOM 1306 N N . VAL A 1 181 ? -0.554 11.211 23.849 1.00 95.88 181 VAL A N 1
ATOM 1307 C CA . VAL A 1 181 ? 0.741 10.620 23.445 1.00 95.88 181 VAL A CA 1
ATOM 1308 C C . VAL A 1 181 ? 1.673 10.430 24.645 1.00 95.88 181 VAL A C 1
ATOM 1310 O O . VAL A 1 181 ? 2.578 9.600 24.609 1.00 95.88 181 VAL A O 1
ATOM 1313 N N . GLU A 1 182 ? 1.422 11.157 25.732 1.00 96.19 182 GLU A N 1
ATOM 1314 C CA . GLU A 1 182 ? 2.147 11.064 27.000 1.00 96.19 182 GLU A CA 1
ATOM 1315 C C . GLU A 1 182 ? 1.912 9.713 27.694 1.00 96.19 182 GLU A C 1
ATOM 1317 O O . GLU A 1 182 ? 2.691 9.313 28.559 1.00 96.19 182 GLU A O 1
ATOM 1322 N N . VAL A 1 183 ? 0.857 8.986 27.306 1.00 97.12 183 VAL A N 1
ATOM 1323 C CA . VAL A 1 183 ? 0.594 7.631 27.792 1.00 97.12 183 VAL A CA 1
ATOM 1324 C C . VAL A 1 183 ? 1.500 6.648 27.036 1.00 97.12 183 VAL A C 1
ATOM 1326 O O . VAL A 1 183 ? 1.301 6.442 25.835 1.00 97.12 183 VAL A O 1
ATOM 1329 N N . PRO A 1 184 ? 2.448 5.962 27.706 1.00 96.62 184 PRO A N 1
ATOM 1330 C CA . PRO A 1 184 ? 3.458 5.136 27.035 1.00 96.62 184 PRO A CA 1
ATOM 1331 C C . PRO A 1 184 ? 2.859 3.978 26.224 1.00 96.62 184 PRO A C 1
ATOM 1333 O O . PRO A 1 184 ? 3.407 3.586 25.199 1.00 96.62 184 PRO A O 1
ATOM 1336 N N . GLY A 1 185 ? 1.701 3.449 26.638 1.00 96.62 185 GLY A N 1
ATOM 1337 C CA . GLY A 1 185 ? 0.993 2.416 25.876 1.00 96.62 185 GLY A CA 1
ATOM 1338 C C . GLY A 1 185 ? 0.463 2.907 24.523 1.00 96.62 185 GLY A C 1
ATOM 1339 O O . GLY A 1 185 ? 0.412 2.133 23.570 1.00 96.62 185 GLY A O 1
ATOM 1340 N N . VAL A 1 186 ? 0.104 4.190 24.411 1.00 97.69 186 VAL A N 1
ATOM 1341 C CA . VAL A 1 186 ? -0.413 4.782 23.168 1.00 97.69 186 VAL A CA 1
ATOM 1342 C C . VAL A 1 186 ? 0.719 5.004 22.170 1.00 97.69 186 VAL A C 1
ATOM 1344 O O . VAL A 1 186 ? 0.596 4.601 21.013 1.00 97.69 186 VAL A O 1
ATOM 1347 N N . SER A 1 187 ? 1.828 5.609 22.607 1.00 97.75 187 SER A N 1
ATOM 1348 C CA . SER A 1 187 ? 2.990 5.855 21.746 1.00 97.75 187 SER A CA 1
ATOM 1349 C C . SER A 1 187 ? 3.627 4.550 21.267 1.00 97.75 187 SER A C 1
ATOM 1351 O O . SER A 1 187 ? 3.845 4.398 20.065 1.00 97.75 187 SER A O 1
ATOM 1353 N N . ALA A 1 188 ? 3.805 3.566 22.156 1.00 98.06 188 ALA A N 1
ATOM 1354 C CA . ALA A 1 188 ? 4.313 2.244 21.789 1.00 98.06 188 ALA A CA 1
ATOM 1355 C C . ALA A 1 188 ? 3.416 1.542 20.751 1.00 98.06 188 ALA A C 1
ATOM 1357 O O . ALA A 1 188 ? 3.909 1.009 19.755 1.00 98.06 188 ALA A O 1
ATOM 1358 N N . ALA A 1 189 ? 2.091 1.586 20.933 1.00 98.06 189 ALA A N 1
ATOM 1359 C CA . ALA A 1 189 ? 1.157 0.990 19.981 1.00 98.06 189 ALA A CA 1
ATOM 1360 C C . ALA A 1 189 ? 1.163 1.707 18.619 1.00 98.06 189 ALA A C 1
ATOM 1362 O O . ALA A 1 189 ? 1.077 1.054 17.576 1.00 98.06 189 ALA A O 1
ATOM 1363 N N . ALA A 1 190 ? 1.292 3.037 18.611 1.00 97.81 190 ALA A N 1
ATOM 1364 C CA . ALA A 1 190 ? 1.393 3.822 17.384 1.00 97.81 190 ALA A CA 1
ATOM 1365 C C . ALA A 1 190 ? 2.692 3.522 16.614 1.00 97.81 190 ALA A C 1
ATOM 1367 O O . ALA A 1 190 ? 2.653 3.345 15.394 1.00 97.81 190 ALA A O 1
ATOM 1368 N N . GLU A 1 191 ? 3.825 3.409 17.310 1.00 97.69 191 GLU A N 1
ATOM 1369 C CA . GLU A 1 191 ? 5.110 3.038 16.710 1.00 97.69 191 GLU A CA 1
ATOM 1370 C C . GLU A 1 191 ? 5.079 1.623 16.121 1.00 97.69 191 GLU A C 1
ATOM 1372 O O . GLU A 1 191 ? 5.491 1.430 14.971 1.00 97.69 191 GLU A O 1
ATOM 1377 N N . GLU A 1 192 ? 4.530 0.644 16.851 1.00 97.69 192 GLU A N 1
ATOM 1378 C CA . G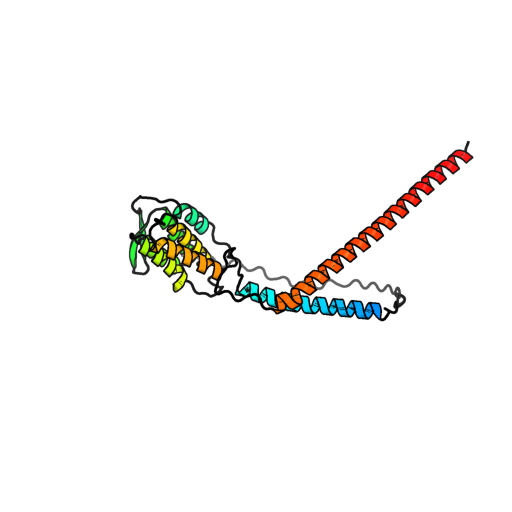LU A 1 192 ? 4.382 -0.721 16.337 1.00 97.69 192 GLU A CA 1
ATOM 1379 C C . GLU A 1 192 ? 3.442 -0.755 15.121 1.00 97.69 192 GLU A C 1
ATOM 1381 O O . GLU A 1 192 ? 3.739 -1.414 14.119 1.00 97.69 192 GLU A O 1
ATOM 1386 N N . LEU A 1 193 ? 2.336 -0.002 15.150 1.00 97.88 193 LEU A N 1
ATOM 1387 C CA . LEU A 1 193 ? 1.418 0.109 14.016 1.00 97.88 193 LEU A CA 1
ATOM 1388 C C . LEU A 1 193 ? 2.133 0.650 12.766 1.00 97.88 193 LEU A C 1
ATOM 1390 O O . LEU A 1 193 ? 1.975 0.104 11.669 1.00 97.88 193 LEU A O 1
ATOM 1394 N N . GLU A 1 194 ? 2.939 1.703 12.914 1.00 97.06 194 GLU A N 1
ATOM 1395 C CA . GLU A 1 194 ? 3.726 2.278 11.819 1.00 97.06 194 GLU A CA 1
ATOM 1396 C C . GLU A 1 194 ? 4.805 1.315 11.311 1.00 97.06 194 GLU A C 1
ATOM 1398 O O . GLU A 1 194 ? 5.020 1.220 10.098 1.00 97.06 194 GLU A O 1
ATOM 1403 N N . GLN A 1 195 ? 5.455 0.571 12.207 1.00 97.12 195 GLN A N 1
ATOM 1404 C CA . GLN A 1 195 ? 6.443 -0.442 11.848 1.00 97.12 195 GLN A CA 1
ATOM 1405 C C . GLN A 1 195 ? 5.804 -1.582 11.047 1.00 97.12 195 GLN A C 1
ATOM 1407 O O . GLN A 1 195 ? 6.311 -1.954 9.987 1.00 97.12 195 GLN A O 1
ATOM 1412 N N . ARG A 1 196 ? 4.643 -2.085 11.481 1.00 96.38 196 ARG A N 1
ATOM 1413 C CA . ARG A 1 196 ? 3.871 -3.100 10.747 1.00 96.38 196 ARG A CA 1
ATOM 1414 C C . ARG A 1 196 ? 3.433 -2.597 9.376 1.00 96.38 196 ARG A C 1
ATOM 1416 O O . ARG A 1 196 ? 3.595 -3.306 8.379 1.00 96.38 196 ARG A O 1
ATOM 1423 N N . HIS A 1 197 ? 2.971 -1.349 9.299 1.00 96.56 197 HIS A N 1
ATOM 1424 C CA . HIS A 1 197 ? 2.606 -0.708 8.037 1.00 96.56 197 HIS A CA 1
ATOM 1425 C C . HIS A 1 197 ? 3.805 -0.637 7.077 1.00 96.56 197 HIS A C 1
ATOM 1427 O O . HIS A 1 197 ? 3.685 -0.987 5.900 1.00 96.56 197 HIS A O 1
ATOM 1433 N N . ALA A 1 198 ? 4.975 -0.248 7.591 1.00 95.62 198 ALA A N 1
ATOM 1434 C CA . ALA A 1 198 ? 6.218 -0.164 6.831 1.00 95.62 198 ALA A CA 1
ATOM 1435 C C . ALA A 1 198 ? 6.769 -1.527 6.401 1.00 95.62 198 ALA A C 1
ATOM 1437 O O . ALA A 1 198 ? 7.418 -1.629 5.357 1.00 95.62 198 ALA A O 1
ATOM 1438 N N . CYS A 1 199 ? 6.511 -2.573 7.183 1.00 95.31 199 CYS A N 1
ATOM 1439 C CA . CYS A 1 199 ? 6.899 -3.934 6.845 1.00 95.31 199 CYS A CA 1
ATOM 1440 C C . CYS A 1 199 ? 5.993 -4.566 5.794 1.00 95.31 199 CYS A C 1
ATOM 1442 O O . CYS A 1 199 ? 6.490 -5.278 4.920 1.00 95.31 199 CYS A O 1
ATOM 1444 N N . ARG A 1 200 ? 4.692 -4.259 5.812 1.00 95.31 200 ARG A N 1
ATOM 1445 C CA . ARG A 1 200 ? 3.758 -4.777 4.808 1.00 95.31 200 ARG A CA 1
ATOM 1446 C C . ARG A 1 200 ? 3.870 -4.056 3.465 1.00 95.31 200 ARG A C 1
ATOM 1448 O O . ARG A 1 200 ? 3.868 -4.716 2.428 1.00 95.31 200 ARG A O 1
ATOM 1455 N N . PHE A 1 201 ? 3.982 -2.727 3.475 1.00 96.31 201 PHE A N 1
ATOM 1456 C CA . PHE A 1 201 ? 3.992 -1.913 2.258 1.00 96.31 201 PHE A CA 1
ATOM 1457 C C . PHE A 1 201 ? 5.311 -1.164 2.060 1.00 96.31 201 PHE A C 1
ATOM 1459 O O . PHE A 1 201 ? 6.035 -0.854 3.006 1.00 96.31 201 PHE A O 1
ATOM 1466 N N . GLY A 1 202 ? 5.618 -0.827 0.808 1.00 92.62 202 GLY A N 1
ATOM 1467 C CA . GLY A 1 202 ? 6.742 0.023 0.418 1.00 92.62 202 GLY A CA 1
ATOM 1468 C C . GLY A 1 202 ? 6.542 1.478 0.853 1.00 92.62 202 GLY A C 1
ATOM 1469 O O . GLY A 1 202 ? 6.306 2.352 0.023 1.00 92.62 202 GLY A O 1
ATOM 1470 N N . THR A 1 203 ? 6.589 1.739 2.160 1.00 93.06 203 THR A N 1
ATOM 1471 C CA . THR A 1 203 ? 6.544 3.095 2.729 1.00 93.06 203 THR A CA 1
ATOM 1472 C C . THR A 1 203 ? 7.947 3.707 2.812 1.00 93.06 203 THR A C 1
ATOM 1474 O O . THR A 1 203 ? 8.946 3.049 2.532 1.00 93.06 203 THR A O 1
ATOM 1477 N N . ARG A 1 204 ? 8.040 4.980 3.220 1.00 90.62 204 ARG A N 1
ATOM 1478 C CA . ARG A 1 204 ? 9.331 5.655 3.447 1.00 90.62 204 ARG A CA 1
ATOM 1479 C C . ARG A 1 204 ? 10.068 5.166 4.699 1.00 90.62 204 ARG A C 1
ATOM 1481 O O . ARG A 1 204 ? 11.252 5.450 4.830 1.00 90.62 204 ARG A O 1
ATOM 1488 N N . ARG A 1 205 ? 9.387 4.486 5.629 1.00 92.50 205 ARG A N 1
ATOM 1489 C CA . ARG A 1 205 ? 10.020 3.965 6.845 1.00 92.50 205 ARG A CA 1
ATOM 1490 C C . ARG A 1 205 ? 10.706 2.629 6.577 1.00 92.50 205 ARG A C 1
ATOM 1492 O O . ARG A 1 205 ? 10.229 1.820 5.781 1.00 92.50 205 ARG A O 1
ATOM 1499 N N . VAL A 1 206 ? 11.827 2.413 7.261 1.00 92.62 206 VAL A N 1
ATOM 1500 C CA . VAL A 1 206 ? 12.606 1.174 7.174 1.00 92.62 206 VAL A CA 1
ATOM 1501 C C . VAL A 1 206 ? 11.901 0.084 7.976 1.00 92.62 206 VAL A C 1
ATOM 1503 O O . VAL A 1 206 ? 11.524 0.296 9.125 1.00 92.62 206 VAL A O 1
ATOM 1506 N N . CYS A 1 207 ? 11.730 -1.086 7.366 1.00 94.94 207 CYS A N 1
ATOM 1507 C CA . CYS A 1 207 ? 11.271 -2.281 8.059 1.00 94.94 207 CYS A CA 1
ATOM 1508 C C . CYS A 1 207 ? 12.491 -3.112 8.484 1.00 94.94 207 CYS A C 1
ATOM 1510 O O . CYS A 1 207 ? 13.233 -3.543 7.599 1.00 94.94 207 CYS A O 1
ATOM 1512 N N . PRO A 1 208 ? 12.701 -3.376 9.786 1.00 94.06 208 PRO A N 1
ATOM 1513 C CA . PRO A 1 208 ? 13.874 -4.120 10.249 1.00 94.06 208 PRO A CA 1
ATOM 1514 C C . PRO A 1 208 ? 13.840 -5.602 9.858 1.00 94.06 208 PRO A C 1
ATOM 1516 O O . PRO A 1 208 ? 14.887 -6.224 9.739 1.00 94.06 208 PRO A O 1
ATOM 1519 N N . THR A 1 209 ? 12.655 -6.172 9.624 1.00 92.56 209 THR A N 1
ATOM 1520 C CA . THR A 1 209 ? 12.497 -7.579 9.221 1.00 92.56 209 THR A CA 1
ATOM 1521 C C . THR A 1 209 ? 12.550 -7.782 7.707 1.00 92.56 209 THR A C 1
ATOM 1523 O O . THR A 1 209 ? 12.491 -8.917 7.234 1.00 92.56 209 THR A O 1
ATOM 1526 N N . ARG A 1 210 ? 12.651 -6.704 6.916 1.00 93.69 210 ARG A N 1
ATOM 1527 C CA . ARG A 1 210 ? 12.720 -6.808 5.457 1.00 93.69 210 ARG A CA 1
ATOM 1528 C C . ARG A 1 210 ? 14.124 -7.278 5.058 1.00 93.69 210 ARG A C 1
ATOM 1530 O O . ARG A 1 210 ? 15.090 -6.585 5.378 1.00 93.69 210 ARG A O 1
ATOM 1537 N N . PRO A 1 211 ? 14.262 -8.399 4.323 1.00 94.00 211 PRO A N 1
ATOM 1538 C CA . PRO A 1 211 ? 15.570 -8.836 3.854 1.00 94.00 211 PRO A CA 1
ATOM 1539 C C . PRO A 1 211 ? 16.160 -7.783 2.908 1.00 94.00 211 PRO A C 1
ATOM 1541 O O . PRO A 1 211 ? 15.396 -7.133 2.185 1.00 94.00 211 PRO A O 1
ATOM 1544 N N . PRO A 1 212 ? 17.487 -7.592 2.868 1.00 92.69 212 PRO A N 1
ATOM 1545 C CA . PRO A 1 212 ? 18.101 -6.695 1.898 1.00 92.69 212 PRO A CA 1
ATOM 1546 C C . PRO A 1 212 ? 17.826 -7.175 0.459 1.00 92.69 212 PRO A C 1
ATOM 1548 O O . PRO A 1 212 ? 17.573 -8.365 0.243 1.00 92.69 212 PRO A O 1
ATOM 1551 N N . PRO A 1 213 ? 17.875 -6.278 -0.545 1.00 91.12 213 PRO A N 1
ATOM 1552 C CA . PRO A 1 213 ? 17.760 -6.674 -1.944 1.00 91.12 213 PRO A CA 1
ATOM 1553 C C . PRO A 1 213 ? 18.807 -7.741 -2.294 1.00 91.12 213 PRO A C 1
ATOM 1555 O O . PRO A 1 213 ? 19.951 -7.631 -1.841 1.00 91.12 213 PRO A O 1
ATOM 1558 N N . PRO A 1 214 ? 18.460 -8.756 -3.105 1.00 92.25 214 PRO A N 1
ATOM 1559 C CA . PRO A 1 214 ? 19.388 -9.830 -3.421 1.00 92.25 214 PRO A CA 1
ATOM 1560 C C . PRO A 1 214 ? 20.641 -9.267 -4.112 1.00 92.25 214 PRO A C 1
ATOM 1562 O O . PRO A 1 214 ? 20.522 -8.393 -4.977 1.00 92.25 214 PRO A O 1
ATOM 1565 N N . PRO A 1 215 ? 21.846 -9.770 -3.783 1.00 91.75 215 PRO A N 1
ATOM 1566 C CA . PRO A 1 215 ? 23.112 -9.185 -4.233 1.00 91.75 215 PRO A CA 1
ATOM 1567 C C . PRO A 1 215 ? 23.245 -9.148 -5.758 1.00 91.75 215 PRO A C 1
ATOM 1569 O O . PRO A 1 215 ? 23.901 -8.258 -6.290 1.00 91.75 215 PRO A O 1
ATOM 1572 N N . ILE A 1 216 ? 22.564 -10.045 -6.481 1.00 88.69 216 ILE A N 1
ATOM 1573 C CA . ILE A 1 216 ? 22.522 -10.042 -7.950 1.00 88.69 216 ILE A CA 1
ATOM 1574 C C . ILE A 1 216 ? 21.968 -8.731 -8.527 1.00 88.69 216 ILE A C 1
ATOM 1576 O O . ILE A 1 216 ? 22.411 -8.295 -9.585 1.00 88.69 216 ILE A O 1
ATOM 1580 N N . VAL A 1 217 ? 21.057 -8.057 -7.819 1.00 88.56 217 VAL A N 1
ATOM 1581 C CA . VAL A 1 217 ? 20.525 -6.750 -8.234 1.00 88.56 217 VAL A CA 1
ATOM 1582 C C . VAL A 1 217 ? 21.624 -5.689 -8.190 1.00 88.56 217 VAL A C 1
ATOM 1584 O O . VAL A 1 217 ? 21.689 -4.844 -9.076 1.00 88.56 217 VAL A O 1
ATOM 1587 N N . TRP A 1 218 ? 22.537 -5.766 -7.223 1.00 89.00 218 TRP A N 1
ATOM 1588 C CA . TRP A 1 218 ? 23.674 -4.852 -7.126 1.00 89.00 218 TRP A CA 1
ATOM 1589 C C . TRP A 1 218 ? 24.791 -5.219 -8.106 1.00 89.00 218 TRP A C 1
ATOM 1591 O O . TRP A 1 218 ? 25.240 -4.365 -8.866 1.00 89.00 218 TRP A O 1
ATOM 1601 N N . ILE A 1 219 ? 25.193 -6.492 -8.137 1.00 88.25 219 ILE A N 1
ATOM 1602 C CA . ILE A 1 219 ? 26.339 -6.969 -8.925 1.00 88.25 219 ILE A CA 1
ATOM 1603 C C . ILE A 1 219 ? 26.053 -6.922 -10.426 1.00 88.25 219 ILE A C 1
ATOM 1605 O O . ILE A 1 219 ? 26.918 -6.518 -11.193 1.00 88.25 219 ILE A O 1
ATOM 1609 N N . ALA A 1 220 ? 24.857 -7.322 -10.863 1.00 84.75 220 ALA A N 1
ATOM 1610 C CA . ALA A 1 220 ? 24.503 -7.306 -12.281 1.00 84.75 220 ALA A CA 1
ATOM 1611 C C . ALA A 1 220 ? 23.754 -6.026 -12.674 1.00 84.75 220 ALA A C 1
ATOM 1613 O O . ALA A 1 220 ? 23.979 -5.496 -13.762 1.00 84.75 220 ALA A O 1
ATOM 1614 N N . GLY A 1 221 ? 22.905 -5.488 -11.792 1.00 79.56 221 GLY A N 1
ATOM 1615 C CA . GLY A 1 221 ? 22.090 -4.314 -12.104 1.00 79.56 221 GLY A CA 1
ATOM 1616 C C . GLY A 1 221 ? 22.889 -3.015 -12.201 1.00 79.56 221 GLY A C 1
ATOM 1617 O O . GLY A 1 221 ? 22.682 -2.269 -13.156 1.00 79.56 221 GLY A O 1
ATOM 1618 N N . VAL A 1 222 ? 23.831 -2.744 -11.284 1.00 85.75 222 VAL A N 1
ATOM 1619 C CA . VAL A 1 222 ? 24.614 -1.490 -11.321 1.00 85.75 222 VAL A CA 1
ATOM 1620 C C . VAL A 1 222 ? 25.503 -1.412 -12.569 1.00 85.75 222 VAL A C 1
ATOM 1622 O O . VAL A 1 222 ? 25.398 -0.419 -13.293 1.00 85.75 222 VAL A O 1
ATOM 1625 N N . PRO A 1 223 ? 26.317 -2.432 -12.915 1.00 83.38 223 PRO A N 1
ATOM 1626 C CA . PRO A 1 223 ? 27.117 -2.383 -14.136 1.00 83.38 223 PRO A CA 1
ATOM 1627 C C . PRO A 1 223 ? 26.264 -2.339 -15.402 1.00 83.38 223 PRO A C 1
ATOM 1629 O O . PRO A 1 223 ? 26.615 -1.619 -16.338 1.00 83.38 223 PRO A O 1
ATOM 1632 N N . ALA A 1 224 ? 25.130 -3.051 -15.441 1.00 80.50 224 ALA A N 1
ATOM 1633 C CA . ALA A 1 224 ? 24.212 -2.995 -16.576 1.00 80.50 224 ALA A CA 1
ATOM 1634 C C . ALA A 1 224 ? 23.604 -1.593 -16.742 1.00 80.50 224 ALA A C 1
ATOM 1636 O O . ALA A 1 224 ? 23.586 -1.068 -17.854 1.00 80.50 224 ALA A O 1
ATOM 1637 N N . ALA A 1 225 ? 23.179 -0.951 -15.650 1.00 80.88 225 ALA A N 1
ATOM 1638 C CA . ALA A 1 225 ? 22.641 0.408 -15.671 1.00 80.88 225 ALA A CA 1
ATOM 1639 C C . ALA A 1 225 ? 23.694 1.438 -16.108 1.00 80.88 225 ALA A C 1
ATOM 1641 O O . ALA A 1 225 ? 23.415 2.272 -16.970 1.00 80.88 225 ALA A O 1
ATOM 1642 N N . LEU A 1 226 ? 24.921 1.350 -15.582 1.00 87.50 226 LEU A N 1
ATOM 1643 C CA . LEU A 1 226 ? 26.036 2.212 -15.993 1.00 87.50 226 LEU A CA 1
ATOM 1644 C C . LEU A 1 226 ? 26.414 1.999 -17.467 1.00 87.50 226 LEU A C 1
ATOM 1646 O O . LEU A 1 226 ? 26.671 2.959 -18.196 1.00 87.50 226 LEU A O 1
ATOM 1650 N N . SER A 1 227 ? 26.397 0.749 -17.936 1.00 81.62 227 SER A N 1
ATOM 1651 C CA . SER A 1 227 ? 26.644 0.413 -19.344 1.00 81.62 227 SER A CA 1
ATOM 1652 C C . SER A 1 227 ? 25.538 0.950 -20.254 1.00 81.62 227 SER A C 1
ATOM 1654 O O . SER A 1 227 ? 25.820 1.506 -21.310 1.00 81.62 227 SER A O 1
ATOM 1656 N N . ALA A 1 228 ? 24.274 0.849 -19.840 1.00 80.94 228 ALA A N 1
ATOM 1657 C CA . ALA A 1 228 ? 23.156 1.417 -20.583 1.00 80.94 228 ALA A CA 1
ATOM 1658 C C . ALA A 1 228 ? 23.248 2.950 -20.651 1.00 80.94 228 ALA A C 1
ATOM 1660 O O . ALA A 1 228 ? 23.104 3.526 -21.728 1.00 80.94 228 ALA A O 1
ATOM 1661 N N . LEU A 1 229 ? 23.564 3.610 -19.532 1.00 87.81 229 LEU A N 1
ATOM 1662 C CA . LEU A 1 229 ? 23.776 5.059 -19.468 1.00 87.81 229 LEU A CA 1
ATOM 1663 C C . LEU A 1 229 ? 24.905 5.522 -20.395 1.00 87.81 229 LEU A C 1
ATOM 1665 O O . LEU A 1 229 ? 24.740 6.512 -21.110 1.00 87.81 229 LEU A O 1
ATOM 1669 N N . SER A 1 230 ? 26.033 4.808 -20.428 1.00 85.94 230 SER A N 1
ATOM 1670 C CA . SER A 1 230 ? 27.144 5.160 -21.319 1.00 85.94 230 SER A CA 1
ATOM 1671 C C . SER A 1 230 ? 26.775 4.984 -22.797 1.00 85.94 230 SER A C 1
ATOM 1673 O O . SER A 1 230 ? 27.073 5.862 -23.608 1.00 85.94 230 SER A O 1
ATOM 1675 N N . LEU A 1 231 ? 26.042 3.924 -23.153 1.00 84.19 231 LEU A N 1
ATOM 1676 C CA . LEU A 1 231 ? 25.531 3.722 -24.513 1.00 84.19 231 LEU A CA 1
ATOM 1677 C C . LEU A 1 231 ? 24.545 4.820 -24.936 1.00 84.19 231 LEU A C 1
ATOM 1679 O O . LEU A 1 231 ? 24.619 5.301 -26.069 1.00 84.19 231 LEU A O 1
ATOM 1683 N N . VAL A 1 232 ? 23.664 5.257 -24.031 1.00 88.69 232 VAL A N 1
ATOM 1684 C CA . VAL A 1 232 ? 22.750 6.384 -24.276 1.00 88.69 232 VAL A CA 1
ATOM 1685 C C . VAL A 1 232 ? 23.541 7.665 -24.548 1.00 88.69 232 VAL A C 1
ATOM 1687 O O . VAL A 1 232 ? 23.272 8.346 -25.539 1.00 88.69 232 VAL A O 1
ATOM 1690 N N . TRP A 1 233 ? 24.565 7.963 -23.744 1.00 88.31 233 TRP A N 1
ATOM 1691 C CA . TRP A 1 233 ? 25.443 9.118 -23.960 1.00 88.31 233 TRP A CA 1
ATOM 1692 C C . TRP A 1 233 ? 26.175 9.074 -25.305 1.00 88.31 233 TRP A C 1
ATOM 1694 O O . TRP A 1 233 ? 26.209 10.077 -26.020 1.00 88.31 233 TRP A O 1
ATOM 1704 N N . ILE A 1 234 ? 26.712 7.914 -25.690 1.00 88.88 234 ILE A N 1
ATOM 1705 C CA . ILE A 1 234 ? 27.374 7.728 -26.990 1.00 88.88 234 ILE A CA 1
ATOM 1706 C C . ILE A 1 234 ? 26.377 7.943 -28.137 1.00 88.88 234 ILE A C 1
ATOM 1708 O O . ILE A 1 234 ? 26.697 8.623 -29.116 1.00 88.88 234 ILE A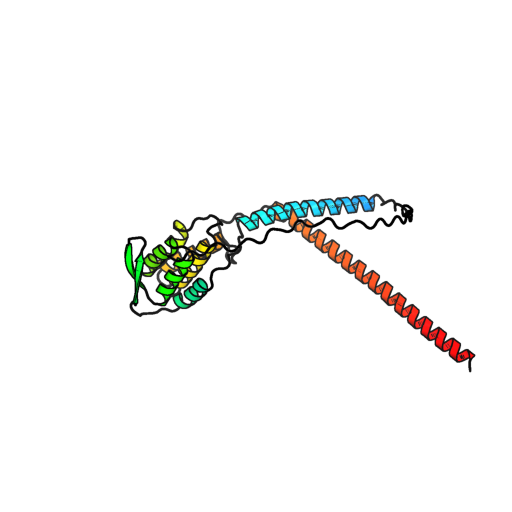 O 1
ATOM 1712 N N . GLY A 1 235 ? 25.158 7.411 -28.015 1.00 85.44 235 GLY A N 1
ATOM 1713 C CA . GLY A 1 235 ? 24.086 7.608 -28.992 1.00 85.44 235 GLY A CA 1
ATOM 1714 C C . GLY A 1 235 ? 23.712 9.082 -29.160 1.00 85.44 235 GLY A C 1
ATOM 1715 O O . GLY A 1 235 ? 23.622 9.571 -30.290 1.00 85.44 235 GLY A O 1
ATOM 1716 N N . LEU A 1 236 ? 23.575 9.812 -28.048 1.00 91.38 236 LEU A N 1
ATOM 1717 C CA . LEU A 1 236 ? 23.307 11.252 -28.050 1.00 91.38 236 LEU A CA 1
ATOM 1718 C C . LEU A 1 236 ? 24.447 12.041 -28.706 1.00 91.38 236 LEU A C 1
ATOM 1720 O O . LEU A 1 236 ? 24.189 12.878 -29.573 1.00 91.38 236 LEU A O 1
ATOM 1724 N N . ALA A 1 237 ? 25.704 11.744 -28.366 1.00 91.38 237 ALA A N 1
ATOM 1725 C CA . ALA A 1 237 ? 26.872 12.400 -28.955 1.00 91.38 237 ALA A CA 1
ATOM 1726 C C . ALA A 1 237 ? 26.980 12.143 -30.470 1.00 91.38 237 ALA A C 1
ATOM 1728 O O . ALA A 1 237 ? 27.193 13.071 -31.257 1.00 91.38 237 ALA A O 1
ATOM 1729 N N . ALA A 1 238 ? 26.767 10.899 -30.908 1.00 89.94 238 ALA A N 1
ATOM 1730 C CA . ALA A 1 238 ? 26.762 10.538 -32.324 1.00 89.94 238 ALA A CA 1
ATOM 1731 C C . ALA A 1 238 ? 25.613 11.223 -33.090 1.00 89.94 238 ALA A C 1
ATOM 1733 O O . ALA A 1 238 ? 25.814 11.719 -34.207 1.00 89.94 238 ALA A O 1
ATOM 1734 N N . GLY A 1 239 ? 24.426 11.294 -32.479 1.00 90.06 239 GLY A N 1
ATOM 1735 C CA . GLY A 1 239 ? 23.266 12.012 -33.003 1.00 90.06 239 GLY A CA 1
ATOM 1736 C C . GLY A 1 239 ? 23.538 13.507 -33.165 1.00 90.06 239 GLY A C 1
ATOM 1737 O O . GLY A 1 239 ? 23.336 14.053 -34.253 1.00 90.06 239 GLY A O 1
ATOM 1738 N N . ALA A 1 240 ? 24.092 14.152 -32.135 1.00 92.44 240 ALA A N 1
ATOM 1739 C CA . ALA A 1 240 ? 24.477 15.561 -32.162 1.00 92.44 240 ALA A CA 1
ATOM 1740 C C . ALA A 1 240 ? 25.532 15.849 -33.245 1.00 92.44 240 ALA A C 1
ATOM 1742 O O . ALA A 1 240 ? 25.381 16.793 -34.023 1.00 92.44 240 ALA A O 1
ATOM 1743 N N . ALA A 1 241 ? 26.552 14.995 -33.382 1.00 92.12 241 ALA A N 1
ATOM 1744 C CA . ALA A 1 241 ? 27.567 15.126 -34.427 1.00 92.12 241 ALA A CA 1
ATOM 1745 C C . ALA A 1 241 ? 26.977 14.966 -35.842 1.00 92.12 241 ALA A C 1
ATOM 1747 O O . ALA A 1 241 ? 27.345 15.692 -36.773 1.00 92.12 241 ALA A O 1
ATOM 1748 N N . ARG A 1 242 ? 26.039 14.028 -36.037 1.00 92.50 242 A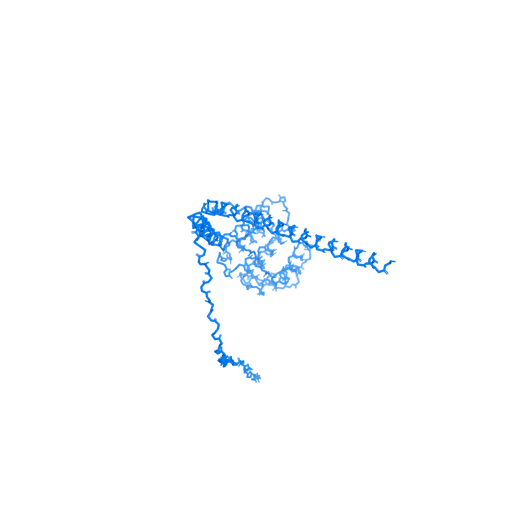RG A N 1
ATOM 1749 C CA . ARG A 1 242 ? 25.327 13.856 -37.316 1.00 92.50 242 ARG A CA 1
ATOM 1750 C C . ARG A 1 242 ? 24.456 15.069 -37.636 1.00 92.50 242 ARG A C 1
ATOM 1752 O O . ARG A 1 242 ? 24.504 15.559 -38.765 1.00 92.50 242 ARG A O 1
ATOM 1759 N N . TYR A 1 243 ? 23.728 15.581 -36.649 1.00 92.50 243 TYR A N 1
ATOM 1760 C CA . TYR A 1 243 ? 22.911 16.783 -36.784 1.00 92.50 243 TYR A CA 1
ATOM 1761 C C . TYR A 1 243 ? 23.759 18.022 -37.112 1.00 92.50 243 TYR A C 1
ATOM 1763 O O . TYR A 1 243 ? 23.431 18.771 -38.033 1.00 92.50 243 TYR A O 1
ATOM 1771 N N . GLY A 1 244 ? 24.904 18.197 -36.444 1.00 93.25 244 GLY A N 1
ATOM 1772 C CA . GLY A 1 244 ? 25.858 19.272 -36.723 1.00 93.25 244 GLY A CA 1
ATOM 1773 C C . GLY A 1 244 ? 26.397 19.231 -38.155 1.00 93.25 244 GLY A C 1
ATOM 1774 O O . GLY A 1 244 ? 26.350 20.242 -38.861 1.00 93.25 244 GLY A O 1
ATOM 1775 N N . ARG A 1 245 ? 26.821 18.051 -38.633 1.00 93.00 245 ARG A N 1
ATOM 1776 C CA . ARG A 1 245 ? 27.266 17.854 -40.028 1.00 93.00 245 ARG A CA 1
ATOM 1777 C C . ARG A 1 245 ? 26.163 18.168 -41.036 1.00 93.00 245 ARG A C 1
ATOM 1779 O O . ARG A 1 245 ? 26.404 18.868 -42.020 1.00 93.00 245 ARG A O 1
ATOM 1786 N N . TRP A 1 246 ? 24.942 17.710 -40.771 1.00 93.25 246 TRP A N 1
ATOM 1787 C CA . TRP A 1 246 ? 23.790 18.008 -41.616 1.00 93.25 246 TRP A CA 1
ATOM 1788 C C . TRP A 1 246 ? 23.500 19.517 -41.674 1.00 93.25 246 TRP A C 1
ATOM 1790 O O . TRP A 1 246 ? 23.379 20.080 -42.766 1.00 93.25 246 TRP A O 1
ATOM 1800 N N . ARG A 1 247 ? 23.499 20.209 -40.528 1.00 93.69 247 ARG A N 1
ATOM 1801 C CA . ARG A 1 247 ? 23.281 21.663 -40.453 1.00 93.69 247 ARG A CA 1
ATOM 1802 C C . ARG A 1 247 ? 24.381 22.451 -41.174 1.00 93.69 247 ARG A C 1
ATOM 1804 O O . ARG A 1 247 ? 24.075 23.407 -41.887 1.00 93.69 247 ARG A O 1
ATOM 1811 N N . ALA A 1 248 ? 25.641 22.032 -41.049 1.00 93.25 248 ALA A N 1
ATOM 1812 C CA . ALA A 1 248 ? 26.764 22.631 -41.770 1.00 93.25 248 ALA A CA 1
ATOM 1813 C C . ALA A 1 248 ? 26.626 22.466 -43.295 1.00 93.25 248 ALA A C 1
ATOM 1815 O O . ALA A 1 248 ? 26.851 23.422 -44.038 1.00 93.25 248 ALA A O 1
ATOM 1816 N N . SER A 1 249 ? 26.188 21.292 -43.765 1.00 91.94 249 SER A N 1
ATOM 1817 C CA . SER A 1 249 ? 25.956 21.047 -45.196 1.00 91.94 249 SER A CA 1
ATOM 1818 C C . SER A 1 249 ? 24.843 21.933 -45.774 1.00 91.94 249 SER A C 1
ATOM 1820 O O . SER A 1 249 ? 25.006 22.484 -46.863 1.00 91.94 249 SER A O 1
ATOM 1822 N N . ARG A 1 250 ? 23.754 22.165 -45.020 1.00 91.81 250 ARG A N 1
ATOM 1823 C CA . ARG A 1 250 ? 22.683 23.090 -45.429 1.00 91.81 250 ARG A CA 1
ATOM 1824 C C . ARG A 1 250 ? 23.180 24.528 -45.553 1.00 91.81 250 ARG A C 1
ATOM 1826 O O . ARG A 1 250 ? 22.871 25.172 -46.548 1.00 91.81 250 ARG A O 1
ATOM 1833 N N . ARG A 1 251 ? 23.986 25.007 -44.597 1.00 91.75 251 ARG A N 1
ATOM 1834 C CA . ARG A 1 251 ? 24.571 26.361 -44.645 1.00 91.75 251 ARG A CA 1
ATOM 1835 C C . ARG A 1 251 ? 25.499 26.561 -45.847 1.00 91.75 251 ARG A C 1
ATOM 1837 O O . ARG A 1 251 ? 25.487 27.630 -46.449 1.00 91.75 251 ARG A O 1
ATOM 1844 N N . ARG A 1 252 ? 26.289 25.543 -46.212 1.00 92.12 252 ARG A N 1
ATOM 1845 C CA . ARG A 1 252 ? 27.141 25.593 -47.415 1.00 92.12 252 ARG A CA 1
ATOM 1846 C C . ARG A 1 252 ? 26.302 25.667 -48.693 1.00 92.12 252 ARG A C 1
ATOM 1848 O O . ARG A 1 252 ? 26.580 26.508 -49.536 1.00 92.12 252 ARG A O 1
ATOM 1855 N N . ARG A 1 253 ? 25.232 24.867 -48.795 1.00 91.00 253 ARG A N 1
ATOM 1856 C CA . ARG A 1 253 ? 24.304 24.914 -49.942 1.00 91.00 253 ARG A CA 1
ATOM 1857 C C . ARG A 1 253 ? 23.581 26.257 -50.062 1.00 91.00 253 ARG A C 1
ATOM 1859 O O . ARG A 1 253 ? 23.453 26.766 -51.167 1.00 91.00 253 ARG A O 1
ATOM 1866 N N . SER A 1 254 ? 23.142 26.850 -48.949 1.00 91.38 254 SER A N 1
ATOM 1867 C CA . SER A 1 254 ? 22.486 28.164 -48.981 1.00 91.38 254 SER A CA 1
ATOM 1868 C C . SER A 1 254 ? 23.444 29.297 -49.356 1.00 91.38 254 SER A C 1
ATOM 1870 O O . SER A 1 254 ? 23.027 30.211 -50.054 1.00 91.38 254 SER A O 1
ATOM 1872 N N . ARG A 1 255 ? 24.717 29.240 -48.929 1.00 90.69 255 ARG A N 1
ATOM 1873 C CA . ARG A 1 255 ? 25.740 30.214 -49.355 1.00 90.69 255 ARG A CA 1
ATOM 1874 C C . ARG A 1 255 ? 26.046 30.108 -50.848 1.00 90.69 255 ARG A C 1
ATOM 1876 O O . ARG A 1 255 ? 25.956 31.121 -51.524 1.00 90.69 255 ARG A O 1
ATOM 1883 N N . GLY A 1 256 ? 26.286 28.898 -51.362 1.00 89.12 256 GLY A N 1
ATOM 1884 C CA . GLY A 1 256 ? 26.52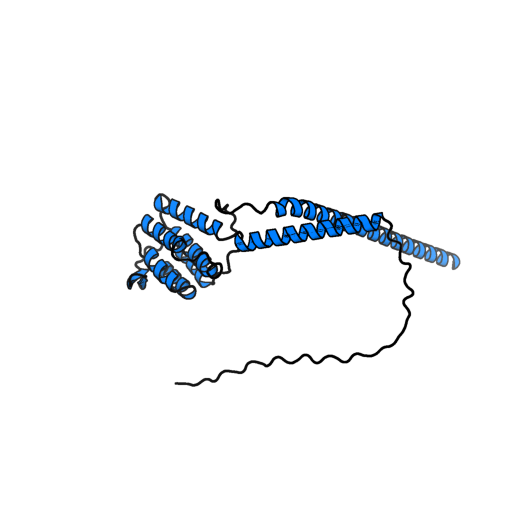1 28.702 -52.798 1.00 89.12 256 GLY A CA 1
ATOM 1885 C C . GLY A 1 256 ? 25.341 29.172 -53.657 1.00 89.12 256 GLY A C 1
ATOM 1886 O O . GLY A 1 256 ? 25.535 29.846 -54.657 1.00 89.12 256 GLY A O 1
ATOM 1887 N N . ALA A 1 257 ? 24.101 28.928 -53.214 1.00 88.31 257 ALA A N 1
ATOM 1888 C CA . ALA A 1 257 ? 22.913 29.427 -53.911 1.00 88.31 257 ALA A CA 1
ATOM 1889 C C . ALA A 1 257 ? 22.788 30.966 -53.907 1.00 88.31 257 ALA A C 1
ATOM 1891 O O . ALA A 1 257 ? 22.201 31.531 -54.830 1.00 88.31 257 ALA A O 1
ATOM 1892 N N . LEU A 1 258 ? 23.301 31.647 -52.875 1.00 90.75 258 LEU A N 1
ATOM 1893 C CA . LEU A 1 258 ? 23.349 33.113 -52.817 1.00 90.75 258 LEU A CA 1
ATOM 1894 C C . LEU A 1 258 ? 24.443 33.671 -53.739 1.00 90.75 258 LEU A C 1
ATOM 1896 O O . LEU A 1 258 ? 24.172 34.616 -54.476 1.00 90.75 258 LEU A O 1
ATOM 1900 N N . GLU A 1 259 ? 25.634 33.065 -53.746 1.00 92.19 259 GLU A N 1
ATOM 1901 C CA . GLU A 1 259 ? 26.735 33.438 -54.650 1.00 92.19 259 GLU A CA 1
ATOM 1902 C C . GLU A 1 259 ? 26.352 33.240 -56.124 1.00 92.19 259 GLU A C 1
ATOM 1904 O O . GLU A 1 259 ? 26.525 34.156 -56.925 1.00 92.19 259 GLU A O 1
ATOM 1909 N N . ASP A 1 260 ? 25.727 32.110 -56.475 1.00 89.00 260 ASP A N 1
ATOM 1910 C CA . ASP A 1 260 ? 25.252 31.841 -57.839 1.00 89.00 260 ASP A CA 1
ATOM 1911 C C . ASP A 1 260 ? 24.205 32.861 -58.310 1.00 89.00 260 ASP A C 1
ATOM 1913 O O . ASP A 1 260 ? 24.191 33.251 -59.480 1.00 89.00 260 ASP A O 1
ATOM 1917 N N . ARG A 1 261 ? 23.312 33.311 -57.415 1.00 89.25 261 ARG A N 1
ATOM 1918 C CA . ARG A 1 261 ? 22.338 34.368 -57.737 1.00 89.25 261 ARG A CA 1
ATOM 1919 C C . ARG A 1 261 ? 23.025 35.708 -57.980 1.00 89.25 261 ARG A C 1
ATOM 1921 O O . ARG A 1 261 ? 22.681 36.377 -58.950 1.00 89.25 261 ARG A O 1
ATOM 1928 N N . GLY A 1 262 ? 23.999 36.072 -57.144 1.00 89.31 262 GLY A N 1
ATOM 1929 C CA . GLY A 1 262 ? 24.792 37.290 -57.326 1.00 89.31 262 GLY A CA 1
ATOM 1930 C C . GLY A 1 262 ? 25.574 37.280 -58.642 1.00 89.31 262 GLY A C 1
ATOM 1931 O O . GLY A 1 262 ? 25.514 38.241 -59.405 1.00 89.31 262 GLY A O 1
ATOM 1932 N N . ALA A 1 263 ? 26.228 36.162 -58.965 1.00 88.25 263 ALA A N 1
ATOM 1933 C CA . ALA A 1 263 ? 26.991 36.006 -60.202 1.00 88.25 263 ALA A CA 1
ATOM 1934 C C . ALA A 1 263 ? 26.113 36.049 -61.464 1.00 88.25 263 ALA A C 1
ATOM 1936 O O . ALA A 1 263 ? 26.554 36.544 -62.499 1.00 88.25 263 ALA A O 1
ATOM 1937 N N . ARG A 1 264 ? 24.875 35.538 -61.406 1.00 88.69 264 ARG A N 1
ATOM 1938 C CA . ARG A 1 264 ? 23.915 35.670 -62.516 1.00 88.69 264 ARG A CA 1
ATOM 1939 C C . ARG A 1 264 ? 23.428 37.102 -62.683 1.00 88.69 264 ARG A C 1
ATOM 1941 O O . ARG A 1 264 ? 23.365 37.562 -63.814 1.00 88.69 264 ARG A O 1
ATOM 1948 N N . ALA A 1 265 ? 23.118 37.793 -61.585 1.00 87.06 265 ALA A N 1
ATOM 1949 C CA . ALA A 1 265 ? 22.710 39.194 -61.635 1.00 87.06 265 ALA A CA 1
ATOM 1950 C C . ALA A 1 265 ? 23.804 40.069 -62.269 1.00 87.06 265 ALA A C 1
ATOM 1952 O O . ALA A 1 265 ? 23.506 40.855 -63.154 1.00 87.06 265 ALA A O 1
ATOM 1953 N N . ALA A 1 266 ? 25.072 39.849 -61.906 1.00 85.44 266 ALA A N 1
ATOM 1954 C CA . ALA A 1 266 ? 26.202 40.598 -62.455 1.00 85.44 266 ALA A CA 1
ATOM 1955 C C . ALA A 1 266 ? 26.468 40.367 -63.957 1.00 85.44 266 ALA A C 1
ATOM 1957 O O . ALA A 1 266 ? 27.100 41.207 -64.578 1.00 85.44 266 ALA A O 1
ATOM 1958 N N . ARG A 1 267 ? 26.024 39.247 -64.551 1.00 88.38 267 ARG A N 1
ATOM 1959 C CA . ARG A 1 267 ? 26.156 38.999 -66.006 1.00 88.38 267 ARG A CA 1
ATOM 1960 C C . ARG A 1 267 ? 25.045 39.633 -66.841 1.00 88.38 267 ARG A C 1
ATOM 1962 O O . ARG A 1 267 ? 25.140 39.615 -68.062 1.00 88.38 267 ARG A O 1
ATOM 1969 N N . LEU A 1 268 ? 23.966 40.074 -66.200 1.00 86.88 268 LEU A N 1
ATOM 1970 C CA . LEU A 1 268 ? 22.820 40.700 -66.863 1.00 86.88 268 LEU A CA 1
ATOM 1971 C C . LEU A 1 268 ? 22.890 42.234 -66.825 1.00 86.88 268 LEU A C 1
ATOM 1973 O O . LEU A 1 268 ? 22.029 42.880 -67.418 1.00 86.88 268 LEU A O 1
ATOM 1977 N N . SER A 1 269 ? 23.886 42.782 -66.127 1.00 78.88 269 SER A N 1
ATOM 1978 C CA . SER A 1 269 ? 24.215 44.208 -66.051 1.00 78.88 269 SER A CA 1
ATOM 1979 C C . SER A 1 269 ? 25.304 44.560 -67.054 1.00 78.88 269 SER A C 1
ATOM 1981 O O . SER A 1 269 ? 25.224 45.670 -67.617 1.00 78.88 269 SER A O 1
#

Foldseek 3Di:
DDDDDDDDDDDDDDDDPDDDPDDPDDPPPPPDPPPPCPPVNVVVVVVLVVLVVLQVVLVVLVVVLCVAWAAAQDDEDPLLVVLLVLLLDDDPDWADDWDQAPVRDTAGAHPSLVSLLVSLCVLPPNLSRLSRVLRRDPDLLSSLVSLLCCLVPVQDLDPVRSRSNSSSLSNSLSNLNVGDCVPVSSVVSNVVSVLSVVRSHNDPDDNPPRDPRDCSNVVSVVVSVVVVVVVVVVVVVVVVVVVVVVVVVVVVVVVVVVVVVVVVVVVVD

Organism: Sorangium cellulosum (NCBI:txid56)

Radius of gyration: 34.09 Å; chains: 1; bounding box: 78×58×95 Å